Protein AF-A0A2L0EYC3-F1 (afdb_monomer_lite)

Structure (mmCIF, N/CA/C/O backbone):
data_AF-A0A2L0EYC3-F1
#
_entry.id   AF-A0A2L0EYC3-F1
#
loop_
_atom_site.group_PDB
_atom_site.id
_atom_site.type_symbol
_atom_site.label_atom_id
_atom_site.label_alt_id
_atom_site.label_comp_id
_atom_site.label_asym_id
_atom_site.label_entity_id
_atom_site.label_seq_id
_atom_site.pdbx_PDB_ins_code
_atom_site.Cartn_x
_atom_site.Cartn_y
_atom_site.Cartn_z
_atom_site.occupancy
_atom_site.B_iso_or_equiv
_atom_site.auth_seq_id
_atom_site.auth_comp_id
_atom_site.auth_asym_id
_atom_site.auth_atom_id
_atom_site.pdbx_PDB_model_num
ATOM 1 N N . MET A 1 1 ? 6.999 2.579 60.572 1.00 36.53 1 MET A N 1
ATOM 2 C CA . MET A 1 1 ? 7.006 1.094 60.613 1.00 36.53 1 MET A CA 1
ATOM 3 C C . MET A 1 1 ? 5.870 0.610 59.725 1.00 36.53 1 MET A C 1
ATOM 5 O O . MET A 1 1 ? 4.812 1.194 59.840 1.00 36.53 1 MET A O 1
ATOM 9 N N . SER A 1 2 ? 5.928 -0.380 58.844 1.00 34.94 2 SER A N 1
ATOM 10 C CA . SER A 1 2 ? 6.956 -1.226 58.231 1.00 34.94 2 SER A CA 1
ATOM 11 C C . SER A 1 2 ? 6.245 -1.915 57.052 1.00 34.94 2 SER A C 1
ATOM 13 O O . SER A 1 2 ? 5.072 -2.253 57.166 1.00 34.94 2 SER A O 1
ATOM 15 N N . ARG A 1 3 ? 6.955 -2.110 55.939 1.00 41.78 3 ARG A N 1
ATOM 16 C CA . ARG A 1 3 ? 6.553 -2.886 54.752 1.00 41.78 3 ARG A CA 1
ATOM 17 C C . ARG A 1 3 ? 6.412 -4.390 55.062 1.00 41.78 3 ARG A C 1
ATOM 19 O O . ARG A 1 3 ? 7.041 -4.876 55.998 1.00 41.78 3 ARG A O 1
ATOM 26 N N . GLY A 1 4 ? 5.716 -5.111 54.176 1.00 34.66 4 GLY A N 1
ATOM 27 C CA . GLY A 1 4 ? 5.738 -6.577 54.022 1.00 34.66 4 GLY A CA 1
ATOM 28 C C . GLY A 1 4 ? 4.311 -7.125 53.968 1.00 34.66 4 GLY A C 1
ATOM 29 O O . GLY A 1 4 ? 3.543 -6.870 54.878 1.00 34.66 4 GLY A O 1
ATOM 30 N N . ILE A 1 5 ? 3.871 -7.843 52.937 1.00 52.53 5 ILE A N 1
ATOM 31 C CA . ILE A 1 5 ? 4.431 -9.127 52.507 1.00 52.53 5 ILE A CA 1
ATOM 32 C C . ILE A 1 5 ? 4.216 -9.321 50.999 1.00 52.53 5 ILE A C 1
ATOM 34 O O . ILE A 1 5 ? 3.146 -9.065 50.456 1.00 52.53 5 ILE A O 1
ATOM 38 N N . VAL A 1 6 ? 5.276 -9.801 50.354 1.00 45.72 6 VAL A N 1
ATOM 39 C CA . VAL A 1 6 ? 5.348 -10.248 48.963 1.00 45.72 6 VAL A CA 1
ATOM 40 C C . VAL A 1 6 ? 5.296 -11.783 48.937 1.00 45.72 6 VAL A C 1
ATOM 42 O O . VAL A 1 6 ? 5.896 -12.438 49.789 1.00 45.72 6 VAL A O 1
ATOM 45 N N . SER A 1 7 ? 4.696 -12.320 47.870 1.00 37.41 7 SER A N 1
ATOM 46 C CA . SER A 1 7 ? 5.030 -13.576 47.166 1.00 37.41 7 SER A CA 1
ATOM 47 C C . SER A 1 7 ? 4.079 -14.781 47.244 1.00 37.41 7 SER A C 1
ATOM 49 O O . SER A 1 7 ? 3.515 -15.108 48.284 1.00 37.41 7 SER A O 1
ATOM 51 N N . ARG A 1 8 ? 4.143 -15.504 46.106 1.00 43.06 8 ARG A N 1
ATOM 52 C CA . ARG A 1 8 ? 3.823 -16.911 45.777 1.00 43.06 8 ARG A CA 1
ATOM 53 C C . ARG A 1 8 ? 2.412 -17.097 45.193 1.00 43.06 8 ARG A C 1
ATOM 55 O O . ARG A 1 8 ? 1.446 -16.688 45.807 1.00 43.06 8 ARG A O 1
ATOM 62 N N . PHE A 1 9 ? 2.215 -17.658 43.997 1.00 46.97 9 PHE A N 1
ATOM 63 C CA . PHE A 1 9 ? 2.914 -18.780 43.364 1.00 46.97 9 PHE A CA 1
ATOM 64 C C . PHE A 1 9 ? 2.945 -18.678 41.828 1.00 46.97 9 PHE A C 1
ATOM 66 O O . PHE A 1 9 ? 1.966 -18.299 41.195 1.00 46.97 9 PHE A O 1
ATOM 73 N N . ALA A 1 10 ? 4.076 -19.086 41.253 1.00 40.34 10 ALA A N 1
ATOM 74 C CA . ALA A 1 10 ? 4.206 -19.533 39.871 1.00 40.34 10 ALA A CA 1
ATOM 75 C C . ALA A 1 10 ? 3.776 -21.006 39.758 1.00 40.34 10 ALA A C 1
ATOM 77 O O . ALA A 1 10 ? 4.020 -21.746 40.710 1.00 40.34 10 ALA A O 1
ATOM 78 N N . ALA A 1 11 ? 3.239 -21.433 38.605 1.00 42.06 11 ALA A N 1
ATOM 79 C CA . ALA A 1 11 ? 3.565 -22.721 37.969 1.00 42.06 11 ALA A CA 1
ATOM 80 C C . ALA A 1 11 ? 2.735 -23.006 36.697 1.00 42.06 11 ALA A C 1
ATOM 82 O O . ALA A 1 11 ? 1.515 -23.073 36.748 1.00 42.06 11 ALA A O 1
ATOM 83 N N . PHE A 1 12 ? 3.476 -23.266 35.612 1.00 37.25 12 PHE A N 1
ATOM 84 C CA . PHE A 1 12 ? 3.337 -24.370 34.648 1.00 37.25 12 PHE A CA 1
ATOM 85 C C . PHE A 1 12 ? 2.037 -24.611 33.858 1.00 37.25 12 PHE A C 1
ATOM 87 O O . PHE A 1 12 ? 1.006 -24.996 34.395 1.00 37.25 12 PHE A O 1
ATOM 94 N N . GLY A 1 13 ? 2.201 -24.621 32.530 1.00 38.94 13 GLY A N 1
ATOM 95 C CA . GLY A 1 13 ? 1.367 -25.363 31.584 1.00 38.94 13 GLY A CA 1
ATOM 96 C C . GLY A 1 13 ? 2.037 -25.430 30.207 1.00 38.94 13 GLY A C 1
ATOM 97 O O . GLY A 1 13 ? 2.005 -24.461 29.462 1.00 38.94 13 GLY A O 1
ATOM 98 N N . LEU A 1 14 ? 2.684 -26.557 29.906 1.00 45.59 14 LEU A N 1
ATOM 99 C CA . LEU A 1 14 ? 3.418 -26.887 28.674 1.00 45.59 14 LEU A CA 1
ATOM 100 C C . LEU A 1 14 ? 2.677 -28.043 27.972 1.00 45.59 14 LEU A C 1
ATOM 102 O O . LEU A 1 14 ? 2.206 -28.920 28.693 1.00 45.59 14 LEU A O 1
ATOM 106 N N . ALA A 1 15 ? 2.626 -28.048 26.628 1.00 41.56 15 ALA A N 1
ATOM 107 C CA . ALA A 1 15 ? 2.416 -29.177 25.675 1.00 41.56 15 ALA A CA 1
ATOM 108 C C . ALA A 1 15 ? 1.510 -28.731 24.499 1.00 41.56 15 ALA A C 1
ATOM 110 O O . ALA A 1 15 ? 0.383 -28.309 24.724 1.00 41.56 15 ALA A O 1
ATOM 111 N N . VAL A 1 16 ? 2.005 -28.580 23.261 1.00 46.91 16 VAL A N 1
ATOM 112 C CA . VAL A 1 16 ? 2.331 -29.596 22.225 1.00 46.91 16 VAL A CA 1
ATOM 113 C C . VAL A 1 16 ? 1.107 -30.365 21.709 1.00 46.91 16 VAL A C 1
ATOM 115 O O . VAL A 1 16 ? 0.580 -31.212 22.419 1.00 46.91 16 VAL A O 1
ATOM 118 N N . ALA A 1 17 ? 0.768 -30.167 20.428 1.00 42.72 17 ALA A N 1
ATOM 119 C CA . ALA A 1 17 ? 0.277 -31.229 19.544 1.00 42.72 17 ALA A CA 1
ATOM 120 C C . ALA A 1 17 ? 0.462 -30.846 18.063 1.00 42.72 17 ALA A C 1
ATOM 122 O O . ALA A 1 17 ? -0.176 -29.935 17.544 1.00 42.72 17 ALA A O 1
ATOM 123 N N . TRP A 1 18 ? 1.376 -31.563 17.411 1.00 45.78 18 TRP A N 1
ATOM 124 C CA . TRP A 1 18 ? 1.457 -31.751 15.963 1.00 45.78 18 TRP A CA 1
ATOM 125 C C . TRP A 1 18 ? 0.360 -32.713 15.471 1.00 45.78 18 TRP A C 1
ATOM 127 O O . TRP A 1 18 ? -0.094 -33.550 16.249 1.00 45.78 18 TRP A O 1
ATOM 137 N N . ALA A 1 19 ? 0.093 -32.644 14.156 1.00 38.91 19 ALA A N 1
ATOM 138 C CA . ALA A 1 19 ? -0.659 -33.548 13.257 1.00 38.91 19 ALA A CA 1
ATOM 139 C C . ALA A 1 19 ? -1.896 -32.838 12.657 1.00 38.91 19 ALA A C 1
ATOM 141 O O . ALA A 1 19 ? -2.650 -32.198 13.370 1.00 38.91 19 ALA A O 1
ATOM 142 N N . SER A 1 20 ? -2.192 -32.883 11.356 1.00 40.19 20 SER A N 1
ATOM 143 C CA . SER A 1 20 ? -1.958 -33.960 10.390 1.00 40.19 20 SER A CA 1
ATOM 144 C C . SER A 1 20 ? -2.056 -33.426 8.956 1.00 40.19 20 SER A C 1
ATOM 146 O O . SER A 1 20 ? -2.871 -32.554 8.667 1.00 40.19 20 SER A O 1
ATOM 148 N N . LEU A 1 21 ? -1.276 -34.028 8.057 1.00 44.12 21 LEU A N 1
ATOM 149 C CA . LEU A 1 21 ? -1.419 -33.943 6.605 1.00 44.12 21 LEU A CA 1
ATOM 150 C C . LEU A 1 21 ? -2.827 -34.365 6.156 1.00 44.12 21 LEU A C 1
ATOM 152 O O . LEU A 1 21 ? -3.271 -35.470 6.461 1.00 44.12 21 LEU A O 1
ATOM 156 N N . SER A 1 22 ? -3.480 -33.530 5.352 1.00 48.22 22 SER A N 1
ATOM 157 C CA . SER A 1 22 ? -4.549 -33.962 4.450 1.00 48.22 22 SER A CA 1
ATOM 158 C C . SER A 1 22 ? -4.364 -33.254 3.110 1.00 48.22 22 SER A C 1
ATOM 160 O O . SER A 1 22 ? -4.614 -32.064 2.971 1.00 48.22 22 SER A O 1
ATOM 162 N N . VAL A 1 23 ? -3.843 -33.998 2.134 1.00 44.75 23 VAL A N 1
ATOM 163 C CA . VAL A 1 23 ? -3.785 -33.592 0.727 1.00 44.75 23 VAL A CA 1
ATOM 164 C C . VAL A 1 23 ? -4.992 -34.225 0.035 1.00 44.75 23 VAL A C 1
ATOM 166 O O . VAL A 1 23 ? -5.031 -35.453 -0.066 1.00 44.75 23 VAL A O 1
ATOM 169 N N . PRO A 1 24 ? -5.973 -33.455 -0.462 1.00 43.22 24 PRO A N 1
ATOM 170 C CA . PRO A 1 24 ? -6.891 -33.947 -1.472 1.00 43.22 24 PRO A CA 1
ATOM 171 C C . PRO A 1 24 ? -6.271 -33.711 -2.855 1.00 43.22 24 PRO A C 1
ATOM 173 O O . PRO A 1 24 ? -5.972 -32.582 -3.237 1.00 43.22 24 PRO A O 1
ATOM 176 N N . GLY A 1 25 ? -6.046 -34.798 -3.595 1.00 37.25 25 GLY A N 1
ATOM 177 C CA . GLY A 1 25 ? -5.539 -34.760 -4.963 1.00 37.25 25 GLY A CA 1
ATOM 178 C C . GLY A 1 25 ? -6.527 -34.101 -5.928 1.00 37.25 25 GLY A C 1
ATOM 179 O O . GLY A 1 25 ? -7.674 -34.534 -6.045 1.00 37.25 25 GLY A O 1
ATOM 180 N N . CYS A 1 26 ? -6.062 -33.083 -6.652 1.00 40.69 26 CYS A N 1
ATOM 181 C CA . CYS A 1 26 ? -6.777 -32.508 -7.785 1.00 40.69 26 CYS A CA 1
ATOM 182 C C . CYS A 1 26 ? -6.630 -33.415 -9.013 1.00 40.69 26 CYS A C 1
ATOM 184 O O . CYS A 1 26 ? -5.526 -33.784 -9.412 1.00 40.69 26 CYS A O 1
ATOM 186 N N . THR A 1 27 ? -7.761 -33.766 -9.618 1.00 37.97 27 THR A N 1
ATOM 187 C CA . THR A 1 27 ? -7.840 -34.458 -10.906 1.00 37.97 27 THR A CA 1
ATOM 188 C C . THR A 1 27 ? -7.785 -33.423 -12.029 1.00 37.97 27 THR A C 1
ATOM 190 O O . THR A 1 27 ? -8.573 -32.482 -12.048 1.00 37.97 27 THR A O 1
ATOM 193 N N . ILE A 1 28 ? -6.853 -33.582 -12.971 1.00 38.72 28 ILE A N 1
ATOM 194 C CA . ILE A 1 28 ? -6.796 -32.772 -14.196 1.00 38.72 28 ILE A CA 1
ATOM 195 C C . ILE A 1 28 ? -7.773 -33.381 -15.208 1.00 38.72 28 ILE A C 1
ATOM 197 O O . ILE A 1 28 ? -7.661 -34.560 -15.547 1.00 38.72 28 ILE A O 1
ATOM 201 N N . ARG A 1 29 ? -8.726 -32.582 -15.704 1.00 34.16 29 ARG A N 1
ATOM 202 C CA . ARG A 1 29 ? -9.510 -32.896 -16.907 1.00 34.16 29 ARG A CA 1
ATOM 203 C C . ARG A 1 29 ? -8.989 -32.056 -18.068 1.00 34.16 29 ARG A C 1
ATOM 205 O O . ARG A 1 29 ? -9.071 -30.836 -18.024 1.00 34.16 29 ARG A O 1
ATOM 212 N N . PHE A 1 30 ? -8.496 -32.726 -19.104 1.00 33.78 30 PHE A N 1
ATOM 213 C CA . PHE A 1 30 ? -8.228 -32.129 -20.409 1.00 33.78 30 PHE A CA 1
ATOM 214 C C . PHE A 1 30 ? -9.515 -32.141 -21.242 1.00 33.78 30 PHE A C 1
ATOM 216 O O . PHE A 1 30 ? -10.136 -33.195 -21.388 1.00 33.78 30 PHE A O 1
ATOM 223 N N . VAL A 1 31 ? -9.898 -30.991 -21.800 1.00 34.75 31 VAL A N 1
ATOM 224 C CA . VAL A 1 31 ? -10.892 -30.889 -22.879 1.00 34.75 31 VAL A CA 1
ATOM 225 C C . VAL A 1 31 ? -10.150 -30.406 -24.132 1.00 34.75 31 VAL A C 1
ATOM 227 O O . VAL A 1 31 ? -9.491 -29.370 -24.057 1.00 34.75 31 VAL A O 1
ATOM 230 N N . PRO A 1 32 ? -10.188 -31.147 -25.254 1.00 33.75 32 PRO A N 1
ATOM 231 C CA . PRO A 1 32 ? -9.573 -30.725 -26.506 1.00 33.75 32 PRO A CA 1
ATOM 232 C C . PRO A 1 32 ? -10.490 -29.755 -27.263 1.00 33.75 32 PRO A C 1
ATOM 234 O O . PRO A 1 32 ? -11.713 -29.885 -27.220 1.00 33.75 32 PRO A O 1
ATOM 237 N N . GLY A 1 33 ? -9.872 -28.786 -27.938 1.00 33.69 33 GLY A N 1
ATOM 238 C CA . GLY A 1 33 ? -10.552 -27.728 -28.677 1.00 33.69 33 GLY A CA 1
ATOM 239 C C . GLY A 1 33 ? -11.172 -28.158 -30.007 1.00 33.69 33 GLY A C 1
ATOM 240 O O . GLY A 1 33 ? -10.863 -29.214 -30.559 1.00 33.69 33 GLY A O 1
ATOM 241 N N . THR A 1 34 ? -12.003 -27.262 -30.530 1.00 32.59 34 THR A N 1
ATOM 242 C CA . THR A 1 34 ? -12.472 -27.208 -31.918 1.00 32.59 34 THR A CA 1
ATOM 243 C C . THR A 1 34 ? -12.623 -25.734 -32.280 1.00 32.59 34 THR A C 1
ATOM 245 O O . THR A 1 34 ? -13.409 -25.031 -31.646 1.00 32.59 34 THR A O 1
ATOM 248 N N . GLY A 1 35 ? -11.816 -25.264 -33.232 1.00 33.78 35 GLY A N 1
ATOM 249 C CA . GLY A 1 35 ? -12.020 -23.967 -33.873 1.00 33.78 35 GLY A CA 1
ATOM 250 C C . GLY A 1 35 ? -13.153 -24.024 -34.891 1.00 33.78 35 GLY A C 1
ATOM 251 O O . GLY A 1 35 ? -13.588 -25.118 -35.236 1.00 33.78 35 GLY A O 1
ATOM 252 N N . GLU A 1 36 ? -13.580 -22.854 -35.361 1.00 33.34 36 GLU A N 1
ATOM 253 C CA . GLU A 1 36 ? -14.194 -22.636 -36.674 1.00 33.34 36 GLU A CA 1
ATOM 254 C C . GLU A 1 36 ? -14.309 -21.126 -36.937 1.00 33.34 36 GLU A C 1
ATOM 256 O O . GLU A 1 36 ? -14.812 -20.365 -36.109 1.00 33.34 36 GLU A O 1
ATOM 261 N N . ASP A 1 37 ? -13.773 -20.723 -38.088 1.00 36.22 37 ASP A N 1
ATOM 262 C CA . ASP A 1 37 ? -13.816 -19.390 -38.677 1.00 36.22 37 ASP A CA 1
ATOM 263 C C . ASP A 1 37 ? -15.243 -18.988 -39.084 1.00 36.22 37 ASP A C 1
ATOM 265 O O . ASP A 1 37 ? -16.017 -19.821 -39.557 1.00 36.22 37 ASP A O 1
ATOM 269 N N . ALA A 1 38 ? -15.554 -17.691 -39.018 1.00 32.44 38 ALA A N 1
ATOM 270 C CA . ALA A 1 38 ? -16.588 -17.088 -39.859 1.00 32.44 38 ALA A CA 1
ATOM 271 C C . ALA A 1 38 ? -16.327 -15.585 -40.054 1.00 32.44 38 ALA A C 1
ATOM 273 O O . ALA A 1 38 ? -16.486 -14.778 -39.139 1.00 32.44 38 ALA A O 1
ATOM 274 N N . GLU A 1 39 ? -15.923 -15.236 -41.275 1.00 37.84 39 GLU A N 1
ATOM 275 C CA . GLU A 1 39 ? -15.954 -13.886 -41.835 1.00 37.84 39 GLU A CA 1
ATOM 276 C C . GLU A 1 39 ? -17.396 -13.474 -42.182 1.00 37.84 39 GLU A C 1
ATOM 278 O O . GLU A 1 39 ? -18.130 -14.268 -42.759 1.00 37.84 39 GLU A O 1
ATOM 283 N N . GLU A 1 40 ? -17.761 -12.218 -41.916 1.00 33.56 40 GLU A N 1
ATOM 284 C CA . GLU A 1 40 ? -18.824 -11.413 -42.557 1.00 33.56 40 GLU A CA 1
ATOM 285 C C . GLU A 1 40 ? -18.641 -9.977 -42.013 1.00 33.56 40 GLU A C 1
ATOM 287 O O . GLU A 1 40 ? -18.361 -9.806 -40.833 1.00 33.56 40 GLU A O 1
ATOM 292 N N . GLY A 1 41 ? -18.733 -8.852 -42.718 1.00 28.58 41 GLY A N 1
ATOM 293 C CA . GLY A 1 41 ? -19.099 -8.487 -44.077 1.00 28.58 41 GLY A CA 1
ATOM 294 C C . GLY A 1 41 ? -18.949 -6.953 -44.186 1.00 28.58 41 GLY A C 1
ATOM 295 O O . GLY A 1 41 ? -18.959 -6.231 -43.190 1.00 28.58 41 GLY A O 1
ATOM 296 N N . THR A 1 42 ? -18.745 -6.453 -45.399 1.00 32.72 42 THR A N 1
ATOM 297 C CA . THR A 1 42 ? -18.448 -5.051 -45.753 1.00 32.72 42 THR A CA 1
ATOM 298 C C . THR A 1 42 ? -19.718 -4.196 -45.867 1.00 32.72 42 THR A C 1
ATOM 300 O O . THR A 1 42 ? -20.662 -4.650 -46.503 1.00 32.72 42 THR A O 1
ATOM 303 N N . VAL A 1 43 ? -19.708 -2.931 -45.411 1.00 32.47 43 VAL A N 1
ATOM 304 C CA . VAL A 1 43 ? -20.526 -1.822 -45.969 1.00 32.47 43 VAL A CA 1
ATOM 305 C C . VAL A 1 43 ? -19.776 -0.491 -45.794 1.00 32.47 43 VAL A C 1
ATOM 307 O O . VAL A 1 43 ? -19.370 -0.153 -44.687 1.00 32.47 43 VAL A O 1
ATOM 310 N N . GLY A 1 44 ? -19.588 0.249 -46.892 1.00 29.56 44 GLY A N 1
ATOM 311 C CA . GLY A 1 44 ? -19.019 1.602 -46.915 1.00 29.56 44 GLY A CA 1
ATOM 312 C C . GLY A 1 44 ? -20.071 2.721 -46.909 1.00 29.56 44 GLY A C 1
ATOM 313 O O . GLY A 1 44 ? -21.265 2.459 -47.040 1.00 29.56 44 GLY A O 1
ATOM 314 N N . GLY A 1 45 ? -19.608 3.970 -46.810 1.00 28.58 45 GLY A N 1
ATOM 315 C CA . GLY A 1 45 ? -20.417 5.173 -47.032 1.00 28.58 45 GLY A CA 1
ATOM 316 C C . GLY A 1 45 ? -19.744 6.451 -46.523 1.00 28.58 45 GLY A C 1
ATOM 317 O O . GLY A 1 45 ? -19.427 6.546 -45.345 1.00 28.58 45 GLY A O 1
ATOM 318 N N . GLU A 1 46 ? -19.522 7.383 -47.447 1.00 31.64 46 GLU A N 1
ATOM 319 C CA . GLU A 1 46 ? -18.747 8.632 -47.389 1.00 31.64 46 GLU A CA 1
ATOM 320 C C . GLU A 1 46 ? -19.324 9.787 -46.534 1.00 31.64 46 GLU A C 1
ATOM 322 O O . GLU A 1 46 ? -20.533 9.911 -46.352 1.00 31.64 46 GLU A O 1
ATOM 327 N N . ASP A 1 47 ? -18.384 10.654 -46.126 1.00 33.56 47 ASP A N 1
ATOM 328 C CA . ASP A 1 47 ? -18.384 12.124 -45.997 1.00 33.56 47 ASP A CA 1
ATOM 329 C C . ASP A 1 47 ? -19.438 12.892 -45.176 1.00 33.56 47 ASP A C 1
ATOM 331 O O . ASP A 1 47 ? -20.631 12.934 -45.475 1.00 33.56 47 ASP A O 1
ATOM 335 N N . GLY A 1 48 ? -18.922 13.696 -44.233 1.00 30.61 48 GLY A N 1
ATOM 336 C CA . GLY A 1 48 ? -19.646 14.815 -43.630 1.00 30.61 48 GLY A CA 1
ATOM 337 C C . GLY A 1 48 ? -18.936 15.462 -42.438 1.00 30.61 48 GLY A C 1
ATOM 338 O O . GLY A 1 48 ? -19.365 15.276 -41.305 1.00 30.61 48 GLY A O 1
ATOM 339 N N . ASP A 1 49 ? -17.888 16.251 -42.688 1.00 34.12 49 ASP A N 1
ATOM 340 C CA . ASP A 1 49 ? -17.352 17.227 -41.722 1.00 34.12 49 ASP A CA 1
ATOM 341 C C . ASP A 1 49 ? -18.310 18.435 -41.615 1.00 34.12 49 ASP A C 1
ATOM 343 O O . ASP A 1 49 ? -18.851 18.882 -42.637 1.00 34.12 49 ASP A O 1
ATOM 347 N N . PRO A 1 50 ? -18.516 19.012 -40.416 1.00 42.34 50 PRO A N 1
ATOM 348 C CA . PRO A 1 50 ? -17.774 20.244 -40.157 1.00 42.34 50 PRO A CA 1
ATOM 349 C C . PRO A 1 50 ? -17.321 20.438 -38.697 1.00 42.34 50 PRO A C 1
ATOM 351 O O . PRO A 1 50 ? -18.124 20.485 -37.768 1.00 42.34 50 PRO A O 1
ATOM 354 N N . ALA A 1 51 ? -16.020 20.689 -38.547 1.00 37.78 51 ALA A N 1
ATOM 355 C CA . ALA A 1 51 ? -15.372 21.702 -37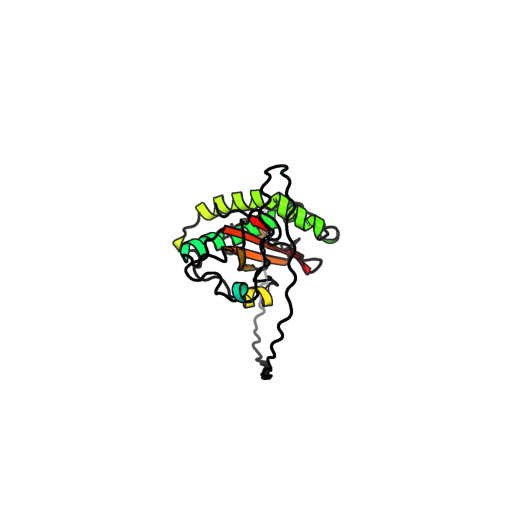.704 1.00 37.78 51 ALA A CA 1
ATOM 356 C C . ALA A 1 51 ? -16.153 22.260 -36.489 1.00 37.78 51 ALA A C 1
ATOM 358 O O . ALA A 1 51 ? -17.019 23.130 -36.618 1.00 37.78 51 ALA A O 1
ATOM 359 N N . GLY A 1 52 ? -15.686 21.905 -35.287 1.00 28.20 52 GLY A N 1
ATOM 360 C CA . GLY A 1 52 ? -16.016 22.617 -34.054 1.00 28.20 52 GLY A CA 1
ATOM 361 C C . GLY A 1 52 ? -15.258 22.106 -32.827 1.00 28.20 52 GLY A C 1
ATOM 362 O O . GLY A 1 52 ? -15.692 21.149 -32.206 1.00 28.20 52 GLY A O 1
ATOM 363 N N . GLY A 1 53 ? -14.183 22.805 -32.444 1.00 29.17 53 GLY A N 1
ATOM 364 C CA . GLY A 1 53 ? -13.615 22.776 -31.089 1.00 29.17 53 GLY A CA 1
ATOM 365 C C . GLY A 1 53 ? -12.586 21.679 -30.809 1.00 29.17 53 GLY A C 1
ATOM 366 O O . GLY A 1 53 ? -12.938 20.562 -30.452 1.00 29.17 53 GLY A O 1
ATOM 367 N N . ASP A 1 54 ? -11.305 22.043 -30.889 1.00 34.00 54 ASP A N 1
ATOM 368 C CA . ASP A 1 54 ? -10.184 21.259 -30.363 1.00 34.00 54 ASP A CA 1
ATOM 369 C C . ASP A 1 54 ? -10.264 21.199 -28.829 1.00 34.00 54 ASP A C 1
ATOM 371 O O . ASP A 1 54 ? -9.793 22.075 -28.104 1.00 34.00 54 ASP A O 1
ATOM 375 N N . ALA A 1 55 ? -10.948 20.172 -28.345 1.00 35.31 55 ALA A N 1
ATOM 376 C CA . ALA A 1 55 ? -10.648 19.530 -27.085 1.00 35.31 55 ALA A CA 1
ATOM 377 C C . ALA A 1 55 ? -10.389 18.072 -27.447 1.00 35.31 55 ALA A C 1
ATOM 379 O O . ALA A 1 55 ? -11.325 17.286 -27.591 1.00 35.31 55 ALA A O 1
ATOM 380 N N . THR A 1 56 ? -9.123 17.722 -27.658 1.00 30.12 56 THR A N 1
ATOM 381 C CA . THR A 1 56 ? -8.678 16.334 -27.775 1.00 30.12 56 THR A CA 1
ATOM 382 C C . THR A 1 56 ? -8.935 15.629 -26.437 1.00 30.12 56 THR A C 1
ATOM 384 O O . THR A 1 56 ? -8.058 15.483 -25.591 1.00 30.12 56 THR A O 1
ATOM 387 N N . PHE A 1 57 ? -10.184 15.214 -26.215 1.00 33.81 57 PHE A N 1
ATOM 388 C CA . PHE A 1 57 ? -10.473 14.026 -25.428 1.00 33.81 57 PHE A CA 1
ATOM 389 C C . PHE A 1 57 ? -9.802 12.886 -26.187 1.00 33.81 57 PHE A C 1
ATOM 391 O O . PHE A 1 57 ? -10.194 12.587 -27.315 1.00 33.81 57 PHE A O 1
ATOM 398 N N . GLY A 1 58 ? -8.729 12.339 -25.610 1.00 31.59 58 GLY A N 1
ATOM 399 C CA . GLY A 1 58 ? -8.061 11.165 -26.157 1.00 31.59 58 GLY A CA 1
ATOM 400 C C . GLY A 1 58 ? -9.088 10.079 -26.466 1.00 31.59 58 GLY A C 1
ATOM 401 O O . GLY A 1 58 ? -10.086 9.952 -25.751 1.00 31.59 58 GLY A O 1
ATOM 402 N N . GLU A 1 59 ? -8.862 9.351 -27.562 1.00 31.12 59 GLU A N 1
ATOM 403 C CA . GLU A 1 59 ? -9.642 8.164 -27.909 1.00 31.12 59 GLU A CA 1
ATOM 404 C C . GLU A 1 59 ? -9.916 7.320 -26.656 1.00 31.12 59 GLU A C 1
ATOM 406 O O . GLU A 1 59 ? -9.025 7.192 -25.810 1.00 31.12 59 GLU A O 1
ATOM 411 N N . PRO A 1 60 ? -11.122 6.741 -26.511 1.00 39.88 60 PRO A N 1
ATOM 412 C CA . PRO A 1 60 ? -11.356 5.766 -25.460 1.00 39.88 60 PRO A CA 1
ATOM 413 C C . PRO A 1 60 ? -10.320 4.654 -25.624 1.00 39.88 60 PRO A C 1
ATOM 415 O O . PRO A 1 60 ? -10.326 3.941 -26.630 1.00 39.88 60 PRO A O 1
ATOM 418 N N . GLU A 1 61 ? -9.396 4.554 -24.665 1.00 55.62 61 GLU A N 1
ATOM 419 C CA . GLU A 1 61 ? -8.371 3.520 -24.686 1.00 55.62 61 GLU A CA 1
ATOM 420 C C . GLU A 1 61 ? -9.060 2.162 -24.800 1.00 55.62 61 GLU A C 1
ATOM 422 O O . GLU A 1 61 ? -10.006 1.847 -24.069 1.00 55.62 61 GLU A O 1
ATOM 427 N N . LYS A 1 62 ? -8.629 1.378 -25.792 1.00 53.34 62 LYS A N 1
ATOM 428 C CA . LYS A 1 62 ? -9.176 0.048 -26.031 1.00 53.34 62 LYS A CA 1
ATOM 429 C C . LYS A 1 62 ? -9.037 -0.764 -24.735 1.00 53.34 62 LYS A C 1
ATOM 431 O O . LYS A 1 62 ? -7.930 -0.811 -24.197 1.00 53.34 62 LYS A O 1
ATOM 436 N N . PRO A 1 63 ? -10.108 -1.424 -24.253 1.00 59.59 63 PRO A N 1
ATOM 437 C CA . PRO A 1 63 ? -10.005 -2.298 -23.094 1.00 59.59 63 PRO A CA 1
ATOM 438 C C . PRO A 1 63 ? -8.927 -3.358 -23.342 1.00 59.59 63 PRO A C 1
ATOM 440 O O . PRO A 1 63 ? -8.860 -3.925 -24.438 1.00 59.59 63 PRO A O 1
ATOM 443 N N . MET A 1 64 ? -8.079 -3.583 -22.334 1.00 64.88 64 MET A N 1
ATOM 444 C CA . MET A 1 64 ? -6.964 -4.529 -22.421 1.00 64.88 64 MET A CA 1
ATOM 445 C C . MET A 1 64 ? -7.442 -5.915 -22.842 1.00 64.88 64 MET A C 1
ATOM 447 O O . MET A 1 64 ? -8.497 -6.393 -22.415 1.00 64.88 64 MET A O 1
ATOM 451 N N . THR A 1 65 ? -6.638 -6.565 -23.675 1.00 72.06 65 THR A N 1
ATOM 452 C CA . THR A 1 65 ? -6.866 -7.955 -24.063 1.00 72.06 65 THR A CA 1
ATOM 453 C C . THR A 1 65 ? -6.397 -8.916 -22.968 1.00 72.06 65 THR A C 1
ATOM 455 O O . THR A 1 65 ? -5.533 -8.590 -22.158 1.00 72.06 65 THR A O 1
ATOM 458 N N . GLU A 1 66 ? -6.957 -10.127 -22.940 1.00 67.00 66 GLU A N 1
ATOM 459 C CA . GLU A 1 66 ? -6.545 -11.178 -21.995 1.00 67.00 66 GLU A CA 1
ATOM 460 C C . GLU A 1 66 ? -5.073 -11.590 -22.190 1.00 67.00 66 GLU A C 1
ATOM 462 O O . GLU A 1 66 ? -4.391 -11.925 -21.229 1.00 67.00 66 GLU A O 1
ATOM 467 N N . GLU A 1 67 ? -4.563 -11.487 -23.421 1.00 65.94 67 GLU A N 1
ATOM 468 C CA . GLU A 1 67 ? -3.164 -11.756 -23.769 1.00 65.94 67 GLU A CA 1
ATOM 469 C C . GLU A 1 67 ? -2.207 -10.719 -23.154 1.00 65.94 67 GLU A C 1
ATOM 471 O O . GLU A 1 67 ? -1.191 -11.087 -22.580 1.00 65.94 67 GLU A O 1
ATOM 476 N N . GLU A 1 68 ? -2.577 -9.435 -23.153 1.00 64.94 68 GLU A N 1
ATOM 477 C CA . GLU A 1 68 ? -1.801 -8.358 -22.510 1.00 64.94 68 GLU A CA 1
ATOM 478 C C . GLU A 1 68 ? -1.787 -8.452 -20.972 1.00 64.94 68 GLU A C 1
ATOM 480 O O . GLU A 1 68 ? -0.875 -7.957 -20.310 1.00 64.94 68 GLU A O 1
ATOM 485 N N . LEU A 1 69 ? -2.788 -9.109 -20.382 1.00 63.31 69 LEU A N 1
ATOM 486 C CA . LEU A 1 69 ? -2.827 -9.429 -18.953 1.00 63.31 69 LEU A CA 1
ATOM 487 C C . LEU A 1 69 ? -2.072 -10.724 -18.608 1.00 63.31 69 LEU A C 1
ATOM 489 O O . LEU A 1 69 ? -1.853 -10.993 -17.426 1.00 63.31 69 LEU A O 1
ATOM 493 N N . ALA A 1 70 ? -1.691 -11.527 -19.605 1.00 60.84 70 ALA A N 1
ATOM 494 C CA . ALA A 1 70 ? -0.976 -12.787 -19.415 1.00 60.84 70 ALA A CA 1
ATOM 495 C C . ALA A 1 70 ? 0.555 -12.620 -19.369 1.00 60.84 70 ALA A C 1
ATOM 497 O O . ALA A 1 70 ? 1.235 -13.524 -18.882 1.00 60.84 70 ALA A O 1
ATOM 498 N N . ASP A 1 71 ? 1.086 -11.481 -19.826 1.00 68.12 71 ASP A N 1
ATOM 499 C CA . ASP A 1 71 ? 2.519 -11.163 -19.775 1.00 68.12 71 ASP A CA 1
ATOM 500 C C . ASP A 1 71 ? 3.050 -11.121 -18.325 1.00 68.12 71 ASP A C 1
ATOM 502 O O . ASP A 1 71 ? 2.304 -10.839 -17.376 1.00 68.12 71 ASP A O 1
ATOM 506 N N . GLU A 1 72 ? 4.344 -11.403 -18.119 1.00 71.75 72 GLU A N 1
ATOM 507 C CA . GLU A 1 72 ? 4.953 -11.287 -16.789 1.00 71.75 72 GLU A CA 1
ATOM 508 C C . GLU A 1 72 ? 5.023 -9.801 -16.375 1.00 71.75 72 GLU A C 1
ATOM 510 O O . GLU A 1 72 ? 5.695 -9.003 -17.030 1.00 71.75 72 GLU A O 1
ATOM 515 N N . PRO A 1 73 ? 4.356 -9.394 -15.277 1.00 71.50 73 PRO A N 1
ATOM 516 C CA . PRO A 1 73 ? 4.032 -7.984 -15.009 1.00 71.50 73 PRO A CA 1
ATOM 517 C C . PRO A 1 73 ? 5.235 -7.075 -14.740 1.00 71.50 73 PRO A C 1
ATOM 519 O O . PRO A 1 73 ? 5.122 -5.848 -14.807 1.00 71.50 73 PRO A O 1
ATOM 522 N N . PHE A 1 74 ? 6.381 -7.682 -14.438 1.00 80.19 74 PHE A N 1
ATOM 523 C CA . PHE A 1 74 ? 7.629 -7.006 -14.097 1.00 80.19 74 PHE A CA 1
ATOM 524 C C . PHE A 1 74 ? 8.788 -7.437 -15.002 1.00 80.19 74 PHE A C 1
ATOM 526 O O . PHE A 1 74 ? 9.954 -7.248 -14.646 1.00 80.19 74 PHE A O 1
ATOM 533 N N . GLU A 1 75 ? 8.501 -8.047 -16.159 1.00 82.50 75 GLU A N 1
ATOM 534 C CA . GLU A 1 75 ? 9.551 -8.472 -17.080 1.00 82.50 75 GLU A CA 1
ATOM 535 C C . GLU A 1 75 ? 10.389 -7.268 -17.538 1.00 82.50 75 GLU A C 1
ATOM 537 O O . GLU A 1 75 ? 9.910 -6.324 -18.170 1.00 82.50 75 GLU A O 1
ATOM 542 N N . GLY A 1 76 ? 11.675 -7.308 -17.181 1.00 78.94 76 GLY A N 1
ATOM 543 C CA . GLY A 1 76 ? 12.657 -6.272 -17.489 1.00 78.94 76 GLY A CA 1
ATOM 544 C C . GLY A 1 76 ? 12.503 -4.960 -16.707 1.00 78.94 76 GLY A C 1
ATOM 545 O O . GLY A 1 76 ? 13.246 -4.018 -16.989 1.00 78.94 76 GLY A O 1
ATOM 546 N N . THR A 1 77 ? 11.603 -4.886 -15.720 1.00 84.06 77 THR A N 1
ATOM 547 C CA . THR A 1 77 ? 11.602 -3.810 -14.717 1.00 84.06 77 THR A CA 1
ATOM 548 C C . THR A 1 77 ? 12.845 -3.939 -13.827 1.00 84.06 77 THR A C 1
ATOM 550 O O . THR A 1 77 ? 13.246 -5.047 -13.464 1.00 84.06 77 THR A O 1
ATOM 553 N N . ASP A 1 78 ? 13.475 -2.815 -13.472 1.00 87.62 78 ASP A N 1
ATOM 554 C CA . ASP A 1 78 ? 14.618 -2.814 -12.554 1.00 87.62 78 ASP A CA 1
ATOM 555 C C . ASP A 1 78 ? 14.185 -3.353 -11.169 1.00 87.62 78 ASP A C 1
ATOM 557 O O . ASP A 1 78 ? 13.243 -2.815 -10.576 1.00 87.62 78 ASP A O 1
ATOM 561 N N . PRO A 1 79 ? 14.828 -4.410 -10.627 1.00 89.00 79 PRO A N 1
ATOM 562 C CA . PRO A 1 79 ? 14.389 -5.024 -9.372 1.00 89.00 79 PRO A CA 1
ATOM 563 C C . PRO A 1 79 ? 14.447 -4.085 -8.163 1.00 89.00 79 PRO A C 1
ATOM 565 O O . PRO A 1 79 ? 13.669 -4.241 -7.225 1.00 89.00 79 PRO A O 1
ATOM 568 N N . GLN A 1 80 ? 15.360 -3.115 -8.156 1.00 90.38 80 GLN A N 1
ATOM 569 C CA . GLN A 1 80 ? 15.505 -2.142 -7.078 1.00 90.38 80 GLN A CA 1
ATOM 570 C C . GLN A 1 80 ? 14.443 -1.049 -7.197 1.00 90.38 80 GLN A C 1
ATOM 572 O O . GLN A 1 80 ? 13.886 -0.633 -6.181 1.00 90.38 80 GLN A O 1
ATOM 577 N N . GLU A 1 81 ? 14.117 -0.621 -8.417 1.00 90.75 81 GLU A N 1
ATOM 578 C CA . GLU A 1 81 ? 12.985 0.272 -8.681 1.00 90.75 81 GLU A CA 1
ATOM 579 C C . GLU A 1 81 ? 11.661 -0.385 -8.264 1.00 90.75 81 GLU A C 1
ATOM 581 O O . GLU A 1 81 ? 10.856 0.235 -7.566 1.00 90.75 81 GLU A O 1
ATOM 586 N N . LEU A 1 82 ? 11.473 -1.667 -8.598 1.00 90.88 82 LEU A N 1
ATOM 587 C CA . LEU A 1 82 ? 10.309 -2.450 -8.186 1.00 90.88 82 LEU A CA 1
ATOM 588 C C . LEU A 1 82 ? 10.233 -2.613 -6.665 1.00 90.88 82 LEU A C 1
ATOM 590 O O . LEU A 1 82 ? 9.161 -2.432 -6.086 1.00 90.88 82 LEU A O 1
ATOM 594 N N . ALA A 1 83 ? 11.351 -2.924 -6.007 1.00 92.31 83 ALA A N 1
ATOM 595 C CA . ALA A 1 83 ? 11.406 -3.053 -4.553 1.00 92.31 83 ALA A CA 1
ATOM 596 C C . ALA A 1 83 ? 11.059 -1.730 -3.857 1.00 92.31 83 ALA A C 1
ATOM 598 O O . ALA A 1 83 ? 10.288 -1.713 -2.898 1.00 92.31 83 ALA A O 1
ATOM 599 N N . LEU A 1 84 ? 11.569 -0.604 -4.367 1.00 93.12 84 LEU A N 1
ATOM 600 C CA . LEU A 1 84 ? 11.245 0.722 -3.847 1.00 93.12 84 LEU A CA 1
ATOM 601 C C . LEU A 1 84 ? 9.766 1.071 -4.050 1.00 93.12 84 LEU A C 1
ATOM 603 O O . LEU A 1 84 ? 9.123 1.569 -3.126 1.00 93.12 84 LEU A O 1
ATOM 607 N N . ALA A 1 85 ? 9.211 0.801 -5.233 1.00 92.88 85 ALA A N 1
ATOM 608 C CA . ALA A 1 85 ? 7.798 1.039 -5.518 1.00 92.88 85 ALA A CA 1
ATOM 609 C C . ALA A 1 85 ? 6.884 0.158 -4.651 1.00 92.88 85 ALA A C 1
ATOM 611 O O . ALA A 1 85 ? 5.882 0.642 -4.127 1.00 92.88 85 ALA A O 1
ATOM 612 N N . SER A 1 86 ? 7.263 -1.102 -4.434 1.00 92.88 86 SER A N 1
ATOM 613 C CA . SER A 1 86 ? 6.543 -2.036 -3.558 1.00 92.88 86 SER A CA 1
ATOM 614 C C . SER A 1 86 ? 6.581 -1.575 -2.103 1.00 92.88 86 SER A C 1
ATOM 616 O O . SER A 1 86 ? 5.542 -1.515 -1.452 1.00 92.88 86 SER A O 1
ATOM 618 N N . ALA A 1 87 ? 7.741 -1.119 -1.624 1.00 93.06 87 ALA A N 1
ATOM 619 C CA . ALA A 1 87 ? 7.886 -0.543 -0.291 1.00 93.06 87 ALA A CA 1
ATOM 620 C C . ALA A 1 87 ? 7.017 0.711 -0.100 1.00 93.06 87 ALA A C 1
ATOM 622 O O . ALA A 1 87 ? 6.342 0.860 0.921 1.00 93.06 87 ALA A O 1
ATOM 623 N N . LYS A 1 88 ? 6.977 1.605 -1.099 1.00 93.31 88 LYS A N 1
ATOM 624 C CA . LYS A 1 88 ? 6.062 2.755 -1.092 1.00 93.31 88 LYS A CA 1
ATOM 625 C C . LYS A 1 88 ? 4.603 2.304 -1.051 1.00 93.31 88 LYS A C 1
ATOM 627 O O . LYS A 1 88 ? 3.840 2.861 -0.263 1.00 93.31 88 LYS A O 1
ATOM 632 N N . ALA A 1 89 ? 4.216 1.304 -1.845 1.00 92.88 89 ALA A N 1
ATOM 633 C CA . ALA A 1 89 ? 2.860 0.760 -1.848 1.00 92.88 89 ALA A CA 1
ATOM 634 C C . ALA A 1 89 ? 2.472 0.206 -0.467 1.00 92.88 89 ALA A C 1
ATOM 636 O O . ALA A 1 89 ? 1.409 0.548 0.057 1.00 92.88 89 ALA A O 1
ATOM 637 N N . GLU A 1 90 ? 3.351 -0.586 0.154 1.00 91.00 90 GLU A N 1
ATOM 638 C CA . GLU A 1 90 ? 3.156 -1.171 1.486 1.00 91.00 90 GLU A CA 1
ATOM 639 C C . GLU A 1 90 ? 2.916 -0.091 2.540 1.00 91.00 90 GLU A C 1
ATOM 641 O O . GLU A 1 90 ? 1.890 -0.068 3.229 1.00 91.00 90 GLU A O 1
ATOM 646 N N . VAL A 1 91 ? 3.863 0.844 2.635 1.00 92.00 91 VAL A N 1
ATOM 647 C CA . VAL A 1 91 ? 3.879 1.861 3.680 1.00 92.00 91 VAL A CA 1
ATOM 648 C C . VAL A 1 91 ? 2.738 2.854 3.473 1.00 92.00 91 VAL A C 1
ATOM 650 O O . VAL A 1 91 ? 2.068 3.212 4.441 1.00 92.00 91 VAL A O 1
ATOM 653 N N . THR A 1 92 ? 2.430 3.226 2.226 1.00 93.12 92 THR A N 1
ATOM 654 C CA . THR A 1 92 ? 1.269 4.074 1.905 1.00 93.12 92 THR A CA 1
ATOM 655 C C . THR A 1 92 ? -0.027 3.416 2.341 1.00 93.12 92 THR A C 1
ATOM 657 O O . THR A 1 92 ? -0.849 4.049 3.001 1.00 93.12 92 THR A O 1
ATOM 660 N N . THR A 1 93 ? -0.204 2.132 2.027 1.00 90.31 93 THR A N 1
ATOM 661 C CA . THR A 1 93 ? -1.423 1.405 2.392 1.00 90.31 93 THR A CA 1
ATOM 662 C C . THR A 1 93 ? -1.593 1.338 3.909 1.00 90.31 93 THR A C 1
ATOM 664 O O . THR A 1 93 ? -2.696 1.516 4.427 1.00 90.31 93 THR A O 1
ATOM 667 N N . ALA A 1 94 ? -0.498 1.149 4.643 1.00 88.44 94 ALA A N 1
ATOM 668 C CA . ALA A 1 94 ? -0.515 1.124 6.096 1.00 88.44 94 ALA A CA 1
ATOM 669 C C . ALA A 1 94 ? -0.815 2.496 6.722 1.00 88.44 94 ALA A C 1
ATOM 671 O O . ALA A 1 94 ? -1.647 2.574 7.627 1.00 88.44 94 ALA A O 1
ATOM 672 N N . PHE A 1 95 ? -0.193 3.579 6.240 1.00 90.81 95 PHE A N 1
ATOM 673 C CA . PHE A 1 95 ? -0.525 4.938 6.685 1.00 90.81 95 PHE A CA 1
ATOM 674 C C . PHE A 1 95 ? -1.983 5.277 6.390 1.00 90.81 95 PHE A C 1
ATOM 676 O O . PHE A 1 95 ? -2.669 5.810 7.260 1.00 90.81 95 PHE A O 1
ATOM 683 N N . LEU A 1 96 ? -2.475 4.927 5.201 1.00 90.62 96 LEU A N 1
ATOM 684 C CA . LEU A 1 96 ? -3.861 5.152 4.813 1.00 90.62 96 LEU A CA 1
ATOM 685 C C . LEU A 1 96 ? -4.822 4.447 5.771 1.00 90.62 96 LEU A C 1
ATOM 687 O O . LEU A 1 96 ? -5.756 5.060 6.287 1.00 90.62 96 LEU A O 1
ATOM 691 N N . ALA A 1 97 ? -4.560 3.170 6.047 1.00 86.62 97 ALA A N 1
ATOM 692 C CA . ALA A 1 97 ? -5.347 2.384 6.981 1.00 86.62 97 ALA A CA 1
ATOM 693 C C . ALA A 1 97 ? -5.341 3.004 8.389 1.00 86.62 97 ALA A C 1
ATOM 695 O O . ALA A 1 97 ? -6.407 3.178 8.974 1.00 86.62 97 ALA A O 1
ATOM 696 N N . VAL A 1 98 ? -4.182 3.429 8.904 1.00 86.44 98 VAL A N 1
ATOM 697 C CA . VAL A 1 98 ? -4.088 4.128 10.198 1.00 86.44 98 VAL A CA 1
ATOM 698 C C . VAL A 1 98 ? -4.876 5.434 10.208 1.00 86.44 98 VAL A C 1
ATOM 700 O O . VAL A 1 98 ? -5.599 5.697 11.167 1.00 86.44 98 VAL A O 1
ATOM 703 N N . MET A 1 99 ? -4.755 6.259 9.166 1.00 89.25 99 MET A N 1
ATOM 704 C CA . MET A 1 99 ? -5.464 7.538 9.086 1.00 89.25 99 MET A CA 1
ATOM 705 C C . MET A 1 99 ? -6.977 7.324 9.147 1.00 89.25 99 MET A C 1
ATOM 707 O O . MET A 1 99 ? -7.654 7.997 9.922 1.00 89.25 99 MET A O 1
ATOM 711 N N . ILE A 1 100 ? -7.496 6.336 8.418 1.00 87.50 100 ILE A N 1
ATOM 712 C CA . ILE A 1 100 ? -8.921 5.988 8.436 1.00 87.50 100 ILE A CA 1
ATOM 713 C C . ILE A 1 100 ? -9.337 5.409 9.793 1.00 87.50 100 ILE A C 1
ATOM 715 O O . ILE A 1 100 ? -10.359 5.818 10.343 1.00 87.50 100 ILE A O 1
ATOM 719 N N . GLU A 1 101 ? -8.556 4.491 10.370 1.00 84.50 101 GLU A N 1
ATOM 720 C CA . GLU A 1 101 ? -8.858 3.907 11.685 1.00 84.50 101 GLU A CA 1
ATOM 721 C C . GLU A 1 101 ? -8.833 4.961 12.804 1.00 84.50 101 GLU A C 1
ATOM 723 O O . GLU A 1 101 ? -9.650 4.906 13.727 1.00 84.50 101 GLU A O 1
ATOM 728 N N . SER A 1 102 ? -7.974 5.980 12.692 1.00 85.81 102 SER A N 1
ATOM 729 C CA . SER A 1 102 ? -7.858 7.069 13.669 1.00 85.81 102 SER A CA 1
ATOM 730 C C . SER A 1 102 ? -9.100 7.961 13.769 1.00 85.81 102 SER A C 1
ATOM 732 O O . SER A 1 102 ? -9.289 8.634 14.783 1.00 85.81 102 SER A O 1
ATOM 734 N N . LEU A 1 103 ? -9.983 7.930 12.765 1.00 86.50 103 LEU A N 1
ATOM 735 C CA . LEU A 1 103 ? -11.259 8.649 12.791 1.00 86.50 103 LEU A CA 1
ATOM 736 C C . LEU A 1 103 ? -12.243 8.067 13.815 1.00 86.50 103 LEU A C 1
ATOM 738 O O . LEU A 1 103 ? -13.249 8.706 14.120 1.00 86.50 103 LEU A O 1
ATOM 742 N N . GLY A 1 104 ? -11.978 6.867 14.345 1.00 81.69 104 GLY A N 1
ATOM 743 C CA . GLY A 1 104 ? -12.832 6.231 15.347 1.00 81.69 104 GLY A CA 1
ATOM 744 C C . GLY A 1 104 ? -14.238 5.931 14.827 1.00 81.69 104 GLY A C 1
ATOM 745 O O . GLY A 1 104 ? -15.197 5.959 15.599 1.00 81.69 104 GLY A O 1
ATOM 746 N N . LEU A 1 105 ? -14.367 5.693 13.518 1.00 81.25 105 LEU A N 1
ATOM 747 C CA . LEU A 1 105 ? -15.645 5.399 12.876 1.00 81.25 105 LEU A CA 1
ATOM 748 C C . LEU A 1 105 ? -16.236 4.116 13.457 1.00 81.25 105 LEU A C 1
ATOM 750 O O . LEU A 1 105 ? -15.528 3.116 13.583 1.00 81.25 105 LEU A O 1
ATOM 754 N N . ASP A 1 106 ? -17.539 4.132 13.765 1.00 79.06 106 ASP A N 1
ATOM 755 C CA . ASP A 1 106 ? -18.265 2.894 14.039 1.00 79.06 106 ASP A CA 1
ATOM 756 C C . ASP A 1 106 ? -18.335 2.102 12.735 1.00 79.06 106 ASP A C 1
ATOM 758 O O . ASP A 1 106 ? -19.051 2.497 11.803 1.00 79.06 106 ASP A O 1
ATOM 762 N N . PRO A 1 107 ? -17.636 0.971 12.634 1.00 69.06 107 PRO A N 1
ATOM 763 C CA . PRO A 1 107 ? -17.519 0.324 11.349 1.00 69.06 107 PRO A CA 1
ATOM 764 C C . PRO A 1 107 ? -18.808 -0.365 10.882 1.00 69.06 107 PRO A C 1
ATOM 766 O O . PRO A 1 107 ? -18.927 -0.730 9.714 1.00 69.06 107 PRO A O 1
ATOM 769 N N . ALA A 1 108 ? -19.801 -0.524 11.765 1.00 77.12 108 ALA A N 1
ATOM 770 C CA . ALA A 1 108 ? -21.136 -0.969 11.376 1.00 77.12 108 ALA A CA 1
ATOM 771 C C . ALA A 1 108 ? -21.890 0.081 10.535 1.00 77.12 108 ALA A C 1
ATOM 773 O O . ALA A 1 108 ? -22.869 -0.262 9.866 1.00 77.12 108 ALA A O 1
ATOM 774 N N . THR A 1 109 ? -21.438 1.338 10.565 1.00 79.38 109 THR A N 1
ATOM 775 C CA . THR A 1 109 ? -22.087 2.484 9.912 1.00 79.38 109 THR A CA 1
ATOM 776 C C . THR A 1 109 ? -21.391 2.948 8.633 1.00 79.38 109 THR A C 1
ATOM 778 O O . THR A 1 109 ? -21.979 3.719 7.881 1.00 79.38 109 THR A O 1
ATOM 781 N N . VAL A 1 110 ? -20.178 2.459 8.356 1.00 80.75 110 VAL A N 1
ATOM 782 C CA . VAL A 1 110 ? -19.407 2.823 7.160 1.00 80.75 110 VAL A CA 1
ATOM 783 C C . VAL A 1 110 ? -19.770 1.890 6.001 1.00 80.75 110 VAL A C 1
ATOM 785 O O . VAL A 1 110 ? -19.515 0.682 6.051 1.00 80.75 110 VAL A O 1
ATOM 788 N N . ASP A 1 111 ? -20.382 2.443 4.954 1.00 85.62 111 ASP A N 1
ATOM 789 C CA . ASP A 1 111 ? -20.633 1.729 3.701 1.00 85.62 111 ASP A CA 1
ATOM 790 C C . ASP A 1 111 ? -19.429 1.787 2.741 1.00 85.62 111 ASP A C 1
ATOM 792 O O . ASP A 1 111 ? -18.391 2.379 3.038 1.00 85.62 111 ASP A O 1
ATOM 796 N N . GLU A 1 112 ? -19.540 1.086 1.612 1.00 84.75 112 GLU A N 1
ATOM 797 C CA . GLU A 1 112 ? -18.474 0.992 0.606 1.00 84.75 112 GLU A CA 1
ATOM 798 C C . GLU A 1 112 ? -18.113 2.345 -0.003 1.00 84.75 112 GLU A C 1
ATOM 800 O O . GLU A 1 112 ? -16.930 2.655 -0.135 1.00 84.75 112 GLU A O 1
ATOM 805 N N . ALA A 1 113 ? -19.113 3.169 -0.318 1.00 87.31 113 ALA A N 1
ATOM 806 C CA . ALA A 1 113 ? -18.891 4.471 -0.931 1.00 87.31 113 ALA A CA 1
ATOM 807 C C . ALA A 1 113 ? -18.184 5.423 0.041 1.00 87.31 113 ALA A C 1
ATOM 809 O O . ALA A 1 113 ? -17.204 6.062 -0.335 1.00 87.31 113 ALA A O 1
ATOM 810 N N . ALA A 1 114 ? -18.617 5.454 1.303 1.00 88.62 114 ALA A N 1
ATOM 811 C CA . ALA A 1 114 ? -18.000 6.266 2.343 1.00 88.62 114 ALA A CA 1
ATOM 812 C C . ALA A 1 114 ? -16.547 5.847 2.607 1.00 88.62 114 ALA A C 1
ATOM 814 O O . ALA A 1 114 ? -15.668 6.699 2.731 1.00 88.62 114 ALA A O 1
ATOM 815 N N . LEU A 1 115 ? -16.261 4.541 2.671 1.00 85.94 115 LEU A N 1
ATOM 816 C CA . LEU A 1 115 ? -14.891 4.074 2.881 1.00 85.94 115 LEU A CA 1
ATOM 817 C C . LEU A 1 115 ? -13.999 4.350 1.663 1.00 85.94 115 LEU A C 1
ATOM 819 O O . LEU A 1 115 ? -12.857 4.771 1.837 1.00 85.94 115 LEU A O 1
ATOM 823 N N . ALA A 1 116 ? -14.516 4.180 0.443 1.00 87.19 116 ALA A N 1
ATOM 824 C CA . ALA A 1 116 ? -13.801 4.541 -0.778 1.00 87.19 116 ALA A CA 1
ATOM 825 C C . ALA A 1 116 ? -13.494 6.047 -0.841 1.00 87.19 116 ALA A C 1
ATOM 827 O O . ALA A 1 116 ? -12.382 6.424 -1.208 1.00 87.19 116 ALA A O 1
ATOM 828 N N . GLU A 1 117 ? -14.442 6.904 -0.452 1.00 89.12 117 GLU A N 1
ATOM 829 C CA . GLU A 1 117 ? -14.255 8.358 -0.389 1.00 89.12 117 GLU A CA 1
ATOM 830 C C . GLU A 1 117 ? -13.171 8.738 0.625 1.00 89.12 117 GLU A C 1
ATOM 832 O O . GLU A 1 117 ? -12.268 9.507 0.299 1.00 89.12 117 GLU A O 1
ATOM 837 N N . LEU A 1 118 ? -13.188 8.137 1.819 1.00 89.81 118 LEU A N 1
ATOM 838 C CA . LEU A 1 118 ? -12.140 8.338 2.823 1.00 89.81 118 LEU A CA 1
ATOM 839 C C . LEU A 1 118 ? -10.772 7.899 2.305 1.00 89.81 118 LEU A C 1
ATOM 841 O O . LEU A 1 118 ? -9.790 8.623 2.460 1.00 89.81 118 LEU A O 1
ATOM 845 N N . MET A 1 119 ? -10.697 6.729 1.667 1.00 89.00 119 MET A N 1
ATOM 846 C CA . MET A 1 119 ? -9.444 6.259 1.094 1.00 89.00 119 MET A CA 1
ATOM 847 C C . MET A 1 119 ? -8.924 7.233 0.028 1.00 89.00 119 MET A C 1
ATOM 849 O O . MET A 1 119 ? -7.754 7.591 0.071 1.00 89.00 119 MET A O 1
ATOM 853 N N . GLN A 1 120 ? -9.777 7.742 -0.865 1.00 90.06 120 GLN A N 1
ATOM 854 C CA . GLN A 1 120 ? -9.385 8.750 -1.861 1.00 90.06 120 GLN A CA 1
ATOM 855 C C . GLN A 1 120 ? -8.937 10.066 -1.216 1.00 90.06 120 GLN A C 1
ATOM 857 O O . GLN A 1 120 ? -7.937 10.649 -1.632 1.00 90.06 120 GLN A O 1
ATOM 862 N N . GLN A 1 121 ? -9.653 10.522 -0.188 1.00 91.25 121 GLN A N 1
ATOM 863 C CA . GLN A 1 121 ? -9.363 11.765 0.518 1.00 91.25 121 GLN A CA 1
ATOM 864 C C . GLN A 1 121 ? -8.003 11.721 1.226 1.00 91.25 121 GLN A C 1
ATOM 866 O O . GLN A 1 121 ? -7.263 12.703 1.191 1.00 91.25 121 GLN A O 1
ATOM 871 N N . TYR A 1 122 ? -7.675 10.600 1.873 1.00 92.81 122 TYR A N 1
ATOM 872 C CA . TYR A 1 122 ? -6.448 10.459 2.660 1.00 92.81 122 TYR A CA 1
ATOM 873 C C . TYR A 1 122 ? -5.264 9.892 1.872 1.00 92.81 122 TYR A C 1
ATOM 875 O O . TYR A 1 122 ? -4.130 10.022 2.335 1.00 92.81 122 TYR A O 1
ATOM 883 N N . MET A 1 123 ? -5.484 9.317 0.682 1.00 91.38 123 MET A N 1
ATOM 884 C CA . MET A 1 123 ? -4.419 8.708 -0.123 1.00 91.38 123 MET A CA 1
ATOM 885 C C . MET A 1 123 ? -3.227 9.652 -0.377 1.00 91.38 123 MET A C 1
ATOM 887 O O . MET A 1 123 ? -2.099 9.220 -0.137 1.00 91.38 123 MET A O 1
ATOM 891 N N . PRO A 1 124 ? -3.403 10.929 -0.789 1.00 91.56 124 PRO A N 1
ATOM 892 C CA . PRO A 1 124 ? -2.261 11.811 -1.042 1.00 91.56 124 PRO A CA 1
ATOM 893 C C . PRO A 1 124 ? -1.406 12.054 0.206 1.00 91.56 124 PRO A C 1
ATOM 895 O O . PRO A 1 124 ? -0.181 12.026 0.138 1.00 91.56 124 PRO A O 1
ATOM 898 N N . THR A 1 125 ? -2.043 12.250 1.363 1.00 94.19 125 THR A N 1
ATOM 899 C CA . THR A 1 125 ? -1.333 12.457 2.633 1.00 94.19 125 THR A CA 1
ATOM 900 C C . THR A 1 125 ? -0.650 11.176 3.106 1.00 94.19 125 THR A C 1
ATOM 902 O O . THR A 1 125 ? 0.481 11.227 3.581 1.00 94.19 125 THR A O 1
ATOM 905 N N . ALA A 1 126 ? -1.296 10.018 2.950 1.00 93.12 126 ALA A N 1
ATOM 906 C CA . ALA A 1 126 ? -0.696 8.727 3.277 1.00 93.12 126 ALA A CA 1
ATOM 907 C C . ALA A 1 126 ? 0.550 8.442 2.426 1.00 93.12 126 ALA A C 1
ATOM 909 O O . ALA A 1 126 ? 1.557 7.978 2.957 1.00 93.12 126 ALA A O 1
ATOM 910 N N . ALA A 1 127 ? 0.496 8.768 1.134 1.00 93.56 127 ALA A N 1
ATOM 911 C CA . ALA A 1 127 ? 1.628 8.653 0.224 1.00 93.56 127 ALA A CA 1
ATOM 912 C C . ALA A 1 127 ? 2.785 9.579 0.624 1.00 93.56 127 ALA A C 1
ATOM 914 O O . ALA A 1 127 ? 3.925 9.133 0.709 1.00 93.56 127 ALA A O 1
ATOM 915 N N . GLU A 1 128 ? 2.503 10.843 0.953 1.00 94.81 128 GLU A N 1
ATOM 916 C CA . GLU A 1 128 ? 3.531 11.795 1.390 1.00 94.81 128 GLU A CA 1
ATOM 917 C C . GLU A 1 128 ? 4.256 11.324 2.667 1.00 94.81 128 GLU A C 1
ATOM 919 O O . GLU A 1 128 ? 5.484 11.389 2.764 1.00 94.81 128 GLU A O 1
ATOM 924 N N . GLU A 1 129 ? 3.514 10.814 3.654 1.00 94.38 129 GLU A N 1
ATOM 925 C CA . GLU A 1 129 ? 4.101 10.262 4.882 1.00 94.38 129 GLU A CA 1
ATOM 926 C C . GLU A 1 129 ? 4.891 8.973 4.619 1.00 94.38 129 GLU A C 1
ATOM 928 O O . GLU A 1 129 ? 5.965 8.770 5.197 1.00 94.38 129 GLU A O 1
ATOM 933 N N . ALA A 1 130 ? 4.415 8.133 3.698 1.00 93.31 130 ALA A N 1
ATOM 934 C CA . ALA A 1 130 ? 5.144 6.950 3.269 1.00 93.31 130 ALA A CA 1
ATOM 935 C C . ALA A 1 130 ? 6.475 7.310 2.610 1.00 93.31 130 ALA A C 1
ATOM 937 O O . ALA A 1 130 ? 7.496 6.718 2.951 1.00 93.31 130 ALA A O 1
ATOM 938 N N . GLU A 1 131 ? 6.510 8.311 1.734 1.00 94.00 131 GLU A N 1
ATOM 939 C CA . GLU A 1 131 ? 7.751 8.764 1.104 1.00 94.00 131 GLU A CA 1
ATOM 940 C C . GLU A 1 131 ? 8.761 9.291 2.121 1.00 94.00 131 GLU A C 1
ATOM 942 O O . GLU A 1 131 ? 9.936 8.915 2.073 1.00 94.00 131 GLU A O 1
ATOM 947 N N . LYS A 1 132 ? 8.306 10.099 3.087 1.00 94.81 132 LYS A N 1
ATOM 948 C CA . LYS A 1 132 ? 9.156 10.579 4.187 1.00 94.81 132 LYS A CA 1
ATOM 949 C C . LYS A 1 132 ? 9.751 9.421 4.978 1.00 94.81 132 LYS A C 1
ATOM 951 O O . LYS A 1 132 ? 10.924 9.477 5.337 1.00 94.81 132 LYS A O 1
ATOM 956 N N . TRP A 1 133 ? 8.963 8.383 5.253 1.00 94.56 133 TRP A N 1
ATOM 957 C CA . TRP A 1 133 ? 9.431 7.211 5.985 1.00 94.56 133 TRP A CA 1
ATOM 958 C C . TRP A 1 133 ? 10.405 6.362 5.166 1.00 94.56 133 TRP A C 1
ATOM 960 O O . TRP A 1 133 ? 11.497 6.057 5.645 1.00 94.56 133 TRP A O 1
ATOM 970 N N . ILE A 1 134 ? 10.056 6.030 3.922 1.00 93.31 134 ILE A N 1
ATOM 971 C CA . ILE A 1 134 ? 10.898 5.236 3.018 1.00 93.31 134 ILE A CA 1
ATOM 972 C C . ILE A 1 134 ? 12.257 5.907 2.793 1.00 93.31 134 ILE A C 1
ATOM 974 O O . ILE A 1 134 ? 13.269 5.214 2.763 1.00 93.31 134 ILE A O 1
ATOM 978 N N . ALA A 1 135 ? 12.322 7.241 2.745 1.00 93.62 135 ALA A N 1
ATOM 979 C CA . ALA A 1 135 ? 13.584 7.980 2.646 1.00 93.62 135 ALA A CA 1
ATOM 980 C C . ALA A 1 135 ? 14.549 7.750 3.833 1.00 93.62 135 ALA A C 1
ATOM 982 O O . ALA A 1 135 ? 15.729 8.090 3.738 1.00 93.62 135 ALA A O 1
ATOM 983 N N . THR A 1 136 ? 14.070 7.186 4.948 1.00 93.69 136 THR A N 1
ATOM 984 C CA . THR A 1 136 ? 14.892 6.823 6.117 1.00 93.69 136 THR A CA 1
ATOM 985 C C . THR A 1 136 ? 15.383 5.374 6.104 1.00 93.69 136 THR A C 1
ATOM 987 O O . THR A 1 136 ? 16.239 5.018 6.916 1.00 93.69 136 THR A O 1
ATOM 990 N N . ILE A 1 137 ? 14.866 4.543 5.196 1.00 91.25 137 ILE A N 1
ATOM 991 C CA . ILE A 1 137 ? 15.217 3.127 5.066 1.00 91.25 137 ILE A CA 1
ATOM 992 C C . ILE A 1 137 ? 16.383 2.984 4.083 1.00 91.25 137 ILE A C 1
ATOM 994 O O . ILE A 1 137 ? 16.420 3.640 3.046 1.00 91.25 137 ILE A O 1
ATOM 998 N N . ASP A 1 138 ? 17.336 2.102 4.393 1.00 90.62 138 ASP A N 1
ATOM 999 C CA . ASP A 1 138 ? 18.384 1.712 3.447 1.00 90.62 138 ASP A CA 1
ATOM 1000 C C . ASP A 1 138 ? 17.765 0.880 2.304 1.00 90.62 138 ASP A C 1
ATOM 1002 O O . ASP A 1 138 ? 17.290 -0.233 2.566 1.00 90.62 138 ASP A O 1
ATOM 1006 N N . PRO A 1 139 ? 17.785 1.352 1.040 1.00 87.69 139 PRO A N 1
ATOM 1007 C CA . PRO A 1 139 ? 17.166 0.642 -0.080 1.00 87.69 139 PRO A CA 1
ATOM 1008 C C . PRO A 1 139 ? 17.721 -0.770 -0.304 1.00 87.69 139 PRO A C 1
ATOM 1010 O O . PRO A 1 139 ? 17.028 -1.621 -0.855 1.00 87.69 139 PRO A O 1
ATOM 1013 N N . SER A 1 140 ? 18.950 -1.054 0.144 1.00 89.31 140 SER A N 1
ATOM 1014 C CA . SER A 1 140 ? 19.550 -2.390 0.030 1.00 89.31 140 SER A CA 1
ATOM 1015 C C . SER A 1 140 ? 18.905 -3.438 0.944 1.00 89.31 140 SER A C 1
ATOM 1017 O O . SER A 1 140 ? 19.162 -4.632 0.790 1.00 89.31 140 SER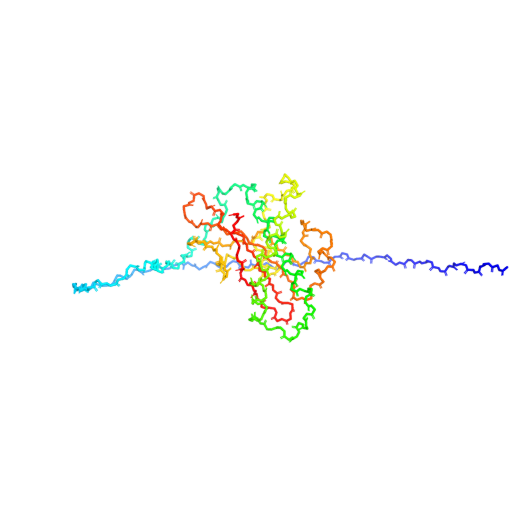 A O 1
ATOM 1019 N N . THR A 1 141 ? 18.056 -3.005 1.879 1.00 88.62 141 THR A N 1
ATOM 1020 C CA . THR A 1 141 ? 17.322 -3.880 2.804 1.00 88.62 141 THR A CA 1
ATOM 1021 C C . THR A 1 141 ? 15.944 -4.293 2.286 1.00 88.62 141 THR A C 1
ATOM 1023 O O . THR A 1 141 ? 15.299 -5.139 2.906 1.00 88.62 141 THR A O 1
ATOM 1026 N N . LEU A 1 142 ? 15.496 -3.725 1.161 1.00 90.62 142 LEU A N 1
ATOM 1027 C CA . LEU A 1 142 ? 14.186 -4.008 0.579 1.00 90.62 142 LEU A CA 1
ATOM 1028 C C . LEU A 1 142 ? 14.145 -5.393 -0.081 1.00 90.62 142 LEU A C 1
ATOM 1030 O O . LEU A 1 142 ? 15.121 -5.852 -0.680 1.00 90.62 142 LEU A O 1
ATOM 1034 N N . ALA A 1 143 ? 12.990 -6.055 0.008 1.00 86.56 143 ALA A N 1
ATOM 1035 C CA . ALA A 1 143 ? 12.761 -7.323 -0.668 1.00 86.56 143 ALA A CA 1
ATOM 1036 C C . ALA A 1 143 ? 12.718 -7.109 -2.188 1.00 86.56 143 ALA A C 1
ATOM 1038 O O . ALA A 1 143 ? 11.911 -6.338 -2.697 1.00 86.56 143 ALA A O 1
ATOM 1039 N N . LEU A 1 144 ? 13.593 -7.805 -2.917 1.00 86.12 144 LEU A N 1
ATOM 1040 C CA . LEU A 1 144 ? 13.685 -7.691 -4.381 1.00 86.12 144 LEU A CA 1
ATOM 1041 C C . LEU A 1 144 ? 12.675 -8.570 -5.124 1.00 86.12 144 LEU A C 1
ATOM 1043 O O . LEU A 1 144 ? 12.534 -8.454 -6.337 1.00 86.12 144 LEU A O 1
ATOM 1047 N N . VAL A 1 145 ? 12.029 -9.492 -4.413 1.00 82.69 145 VAL A N 1
ATOM 1048 C CA . VAL A 1 145 ? 11.056 -10.422 -4.983 1.00 82.69 145 VAL A CA 1
ATOM 1049 C C . VAL A 1 145 ? 9.744 -10.223 -4.237 1.00 82.69 145 VAL A C 1
ATOM 1051 O O . VAL A 1 145 ? 9.712 -10.510 -3.036 1.00 82.69 145 VAL A O 1
ATOM 1054 N N . PRO A 1 146 ? 8.687 -9.741 -4.910 1.00 82.69 146 PRO A N 1
ATOM 1055 C CA . PRO A 1 146 ? 7.386 -9.612 -4.278 1.00 82.69 146 PRO A CA 1
ATOM 1056 C C . PRO A 1 146 ? 6.799 -10.997 -3.935 1.00 82.69 146 PRO A C 1
ATOM 1058 O O . PRO A 1 146 ? 7.141 -11.992 -4.589 1.00 82.69 146 PRO A O 1
ATOM 1061 N N . PRO A 1 147 ? 5.910 -11.101 -2.927 1.00 82.75 147 PRO A N 1
ATOM 1062 C CA . PRO A 1 147 ? 5.065 -12.268 -2.706 1.00 82.75 147 PRO A CA 1
ATOM 1063 C C . PRO A 1 147 ? 4.363 -12.733 -3.981 1.00 82.75 147 PRO A C 1
ATOM 1065 O O . PRO A 1 147 ? 4.045 -11.952 -4.879 1.00 82.75 147 PRO A O 1
ATOM 1068 N N . SER A 1 148 ? 4.073 -14.035 -4.040 1.00 85.44 148 SER A N 1
ATOM 1069 C CA . SER A 1 148 ? 3.331 -14.566 -5.179 1.00 85.44 148 SER A CA 1
ATOM 1070 C C . SER A 1 148 ? 1.902 -14.000 -5.198 1.00 85.44 148 SER A C 1
ATOM 1072 O O . SER A 1 148 ? 1.228 -14.002 -4.160 1.00 85.44 148 SER A O 1
ATOM 1074 N N . PRO A 1 149 ? 1.380 -13.595 -6.368 1.00 87.12 149 PRO A N 1
ATOM 1075 C CA . PRO A 1 149 ? 0.003 -13.124 -6.496 1.00 87.12 149 PRO A CA 1
ATOM 1076 C C . PRO A 1 149 ? -1.029 -14.110 -5.922 1.00 87.12 149 PRO A C 1
ATOM 1078 O O . PRO A 1 149 ? -1.994 -13.715 -5.268 1.00 87.12 149 PRO A O 1
ATOM 1081 N N . GLN A 1 150 ? -0.791 -15.418 -6.088 1.00 87.81 150 GLN A N 1
ATOM 1082 C CA . GLN A 1 150 ? -1.676 -16.469 -5.577 1.00 87.81 150 GLN A CA 1
ATOM 1083 C C . GLN A 1 150 ? -1.669 -16.565 -4.048 1.00 87.81 150 GLN A C 1
ATOM 1085 O O . GLN A 1 150 ? -2.675 -16.958 -3.456 1.00 87.81 150 GLN A O 1
ATOM 1090 N N . GLU A 1 151 ? -0.550 -16.247 -3.397 1.00 89.19 151 GLU A N 1
ATOM 1091 C CA . GLU A 1 151 ? -0.479 -16.165 -1.939 1.00 89.19 151 GLU A CA 1
ATOM 1092 C C . GLU A 1 151 ? -1.306 -14.985 -1.428 1.00 89.19 151 GLU A C 1
ATOM 1094 O O . GLU A 1 151 ? -2.089 -15.152 -0.488 1.00 89.19 151 GLU A O 1
ATOM 1099 N N . CYS A 1 152 ? -1.198 -13.828 -2.087 1.00 90.25 152 CYS A N 1
ATOM 1100 C CA . CYS A 1 152 ? -1.961 -12.641 -1.724 1.00 90.25 152 CYS A CA 1
ATOM 1101 C C . CYS A 1 152 ? -3.473 -12.817 -1.912 1.00 90.25 152 CYS A C 1
ATOM 1103 O O . CYS A 1 152 ? -4.251 -12.462 -1.024 1.00 90.25 152 CYS A O 1
ATOM 1105 N N . ASP A 1 153 ? -3.903 -13.434 -3.009 1.00 91.25 153 ASP A N 1
ATOM 1106 C CA . ASP A 1 153 ? -5.312 -13.764 -3.237 1.00 91.25 153 ASP A CA 1
ATOM 1107 C C . ASP A 1 153 ? -5.839 -14.755 -2.181 1.00 91.25 153 ASP A C 1
ATOM 1109 O O . ASP A 1 153 ? -6.765 -14.453 -1.426 1.00 91.25 153 ASP A O 1
ATOM 1113 N N . ARG A 1 154 ? -5.191 -15.918 -2.031 1.00 89.44 154 ARG A N 1
ATOM 1114 C CA . ARG A 1 154 ? -5.700 -16.995 -1.161 1.00 89.44 154 ARG A CA 1
ATOM 1115 C C . ARG A 1 154 ? -5.737 -16.630 0.317 1.00 89.44 154 ARG A C 1
ATOM 1117 O O . ARG A 1 154 ? -6.653 -17.057 1.020 1.00 89.44 154 ARG A O 1
ATOM 1124 N N . ASN A 1 155 ? -4.730 -15.905 0.798 1.00 88.81 155 ASN A N 1
ATOM 1125 C CA . ASN A 1 155 ? -4.587 -15.625 2.225 1.00 88.81 155 ASN A CA 1
ATOM 1126 C C . ASN A 1 155 ? -5.199 -14.282 2.623 1.00 88.81 155 ASN A C 1
ATOM 1128 O O . ASN A 1 155 ? -5.652 -14.136 3.762 1.00 88.81 155 ASN A O 1
ATOM 1132 N N . PHE A 1 156 ? -5.225 -13.315 1.704 1.00 89.44 156 PHE A N 1
ATOM 1133 C CA . PHE A 1 156 ? -5.591 -11.938 2.020 1.00 89.44 156 PHE A CA 1
ATOM 1134 C C . PHE A 1 156 ? -6.716 -11.383 1.154 1.00 89.44 156 PHE A C 1
ATOM 1136 O O . PHE A 1 156 ? -7.264 -10.367 1.558 1.00 89.44 156 PHE A O 1
ATOM 1143 N N . GLY A 1 157 ? -7.118 -12.041 0.061 1.00 90.00 157 GLY A N 1
ATOM 1144 C CA . GLY A 1 157 ? -8.210 -11.619 -0.827 1.00 90.00 157 GLY A CA 1
ATOM 1145 C C . GLY A 1 157 ? -7.829 -10.527 -1.828 1.00 90.00 157 GLY A C 1
ATOM 1146 O O . GLY A 1 157 ? -8.709 -9.821 -2.320 1.00 90.00 157 GLY A O 1
ATOM 1147 N N . CYS A 1 158 ? -6.533 -10.332 -2.082 1.00 90.81 158 CYS A N 1
ATOM 1148 C CA . CYS A 1 158 ? -6.051 -9.309 -3.005 1.00 90.81 158 CYS A CA 1
ATOM 1149 C C . CYS A 1 158 ? -6.318 -9.703 -4.462 1.00 90.81 158 CYS A C 1
ATOM 1151 O O . CYS A 1 158 ? -5.818 -10.723 -4.929 1.00 90.81 158 CYS A O 1
ATOM 1153 N N . LEU A 1 159 ? -7.080 -8.874 -5.178 1.00 89.38 159 LEU A N 1
ATOM 1154 C CA . LEU A 1 159 ? -7.380 -9.069 -6.596 1.00 89.38 159 LEU A CA 1
ATOM 1155 C C . LEU A 1 159 ? -6.179 -8.692 -7.460 1.00 89.38 159 LEU A C 1
ATOM 1157 O O . LEU A 1 159 ? -5.630 -7.611 -7.295 1.00 89.38 159 LEU A O 1
ATOM 1161 N N . THR A 1 160 ? -5.791 -9.552 -8.397 1.00 86.75 160 THR A N 1
ATOM 1162 C CA . THR A 1 160 ? -4.647 -9.321 -9.288 1.00 86.75 160 THR A CA 1
ATOM 1163 C C . THR A 1 160 ? -4.782 -10.183 -10.554 1.00 86.75 160 THR A C 1
ATOM 1165 O O . THR A 1 160 ? -5.190 -11.343 -10.444 1.00 86.75 160 THR A O 1
ATOM 1168 N N . PRO A 1 161 ? -4.434 -9.672 -11.746 1.00 84.38 161 PRO A N 1
ATOM 1169 C CA . PRO A 1 161 ? -4.153 -8.265 -12.031 1.00 84.38 161 PRO A CA 1
ATOM 1170 C C . PRO A 1 161 ? -5.418 -7.400 -11.926 1.00 84.38 161 PRO A C 1
ATOM 1172 O O . PRO A 1 161 ? -6.538 -7.896 -12.056 1.00 84.38 161 PRO A O 1
ATOM 1175 N N . ILE A 1 162 ? -5.249 -6.103 -11.682 1.00 85.56 162 ILE A N 1
ATOM 1176 C CA . ILE A 1 162 ? -6.363 -5.154 -11.577 1.00 85.56 162 ILE A CA 1
ATOM 1177 C C . ILE A 1 162 ? -5.992 -3.800 -12.193 1.00 85.56 162 ILE A C 1
ATOM 1179 O O . ILE A 1 162 ? -4.822 -3.434 -12.287 1.00 85.56 162 ILE A O 1
ATOM 1183 N N . LEU A 1 163 ? -7.005 -3.065 -12.646 1.00 82.81 163 LEU A N 1
ATOM 1184 C CA . LEU A 1 163 ? -6.862 -1.689 -13.108 1.00 82.81 163 LEU A CA 1
ATOM 1185 C C . LEU A 1 163 ? -6.948 -0.708 -11.946 1.00 82.81 163 LEU A C 1
ATOM 1187 O O . LEU A 1 163 ? -7.629 -0.963 -10.952 1.00 82.81 163 LEU A O 1
ATOM 1191 N N . CYS A 1 164 ? -6.317 0.452 -12.098 1.00 82.00 164 CYS A N 1
ATOM 1192 C CA . CYS A 1 164 ? -6.516 1.527 -11.148 1.00 82.00 164 CYS A CA 1
ATOM 1193 C C . CYS A 1 164 ? -7.976 1.992 -11.153 1.00 82.00 164 CYS A C 1
ATOM 1195 O O . CYS A 1 164 ? -8.476 2.464 -12.174 1.00 82.00 164 CYS A O 1
ATOM 1197 N N . ALA A 1 165 ? -8.659 1.885 -10.013 1.00 66.56 165 ALA A N 1
ATOM 1198 C CA . ALA A 1 165 ? -10.042 2.337 -9.897 1.00 66.56 165 ALA A CA 1
ATOM 1199 C C . ALA A 1 165 ? -10.128 3.858 -9.673 1.00 66.56 165 ALA A C 1
ATOM 1201 O O . ALA A 1 165 ? -11.095 4.491 -10.093 1.00 66.56 165 ALA A O 1
ATOM 1202 N N . TYR A 1 16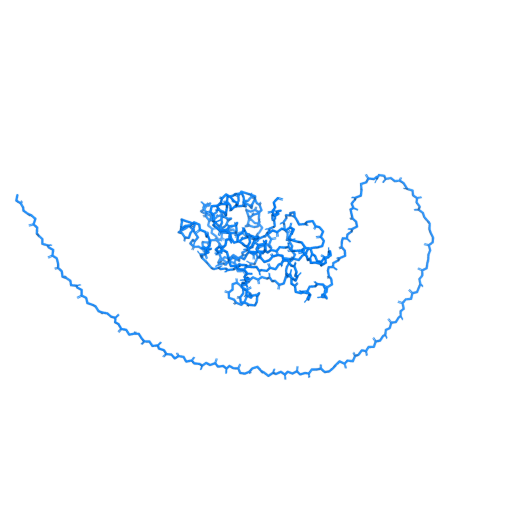6 ? -9.115 4.445 -9.021 1.00 65.06 166 TYR A N 1
ATOM 1203 C CA . TYR A 1 166 ? -9.109 5.850 -8.608 1.00 65.06 166 TYR A CA 1
ATOM 1204 C C . TYR A 1 166 ? -7.685 6.416 -8.605 1.00 65.06 166 TYR A C 1
ATOM 1206 O O . TYR A 1 166 ? -6.808 5.835 -7.976 1.00 65.06 166 TYR A O 1
ATOM 1214 N N . GLY A 1 167 ? -7.455 7.568 -9.238 1.00 61.69 167 GLY A N 1
ATOM 1215 C CA . GLY A 1 167 ? -6.155 8.251 -9.226 1.00 61.69 167 GLY A CA 1
ATOM 1216 C C . GLY A 1 167 ? -5.470 8.342 -10.592 1.00 61.69 167 GLY A C 1
ATOM 1217 O O . GLY A 1 167 ? -6.046 8.017 -11.628 1.00 61.69 167 GLY A O 1
ATOM 1218 N N . PHE A 1 168 ? -4.241 8.862 -10.588 1.00 61.19 168 PHE A N 1
ATOM 1219 C CA . PHE A 1 168 ? -3.482 9.218 -11.789 1.00 61.19 168 PHE A CA 1
ATOM 1220 C C . PHE A 1 168 ? -2.567 8.062 -12.209 1.00 61.19 168 PHE A C 1
ATOM 1222 O O . PHE A 1 168 ? -1.392 8.035 -11.854 1.00 61.19 168 PHE A O 1
ATOM 1229 N N . ALA A 1 169 ? -3.101 7.098 -12.955 1.00 63.00 169 ALA A N 1
ATOM 1230 C CA . ALA A 1 169 ? -2.279 6.173 -13.729 1.00 63.00 169 ALA A CA 1
ATOM 1231 C C . ALA A 1 169 ? -2.466 6.517 -15.221 1.00 63.00 169 ALA A C 1
ATOM 1233 O O . ALA A 1 169 ? -3.557 6.312 -15.754 1.00 63.00 169 ALA A O 1
ATOM 1234 N N . PRO A 1 170 ? -1.470 7.137 -15.885 1.00 61.56 170 PRO A N 1
ATOM 1235 C CA . PRO A 1 170 ? -1.606 7.539 -17.279 1.00 61.56 170 PRO A CA 1
ATOM 1236 C C . PRO A 1 170 ? -1.568 6.324 -18.215 1.00 61.56 170 PRO A C 1
ATOM 1238 O O . PRO A 1 170 ? -0.634 5.524 -18.158 1.00 61.56 170 PRO A O 1
ATOM 1241 N N . GLY A 1 171 ? -2.543 6.265 -19.122 1.00 69.31 171 GLY A N 1
ATOM 1242 C CA . GLY A 1 171 ? -2.623 5.302 -20.218 1.00 69.31 171 GLY A CA 1
ATOM 1243 C C . GLY A 1 171 ? -2.951 3.863 -19.803 1.00 69.31 171 GLY A C 1
ATOM 1244 O O . GLY A 1 171 ? -3.206 3.581 -18.630 1.00 69.31 171 GLY A O 1
ATOM 1245 N N . ASN A 1 172 ? -2.873 2.936 -20.761 1.00 77.56 172 ASN A N 1
ATOM 1246 C CA . ASN A 1 172 ? -2.983 1.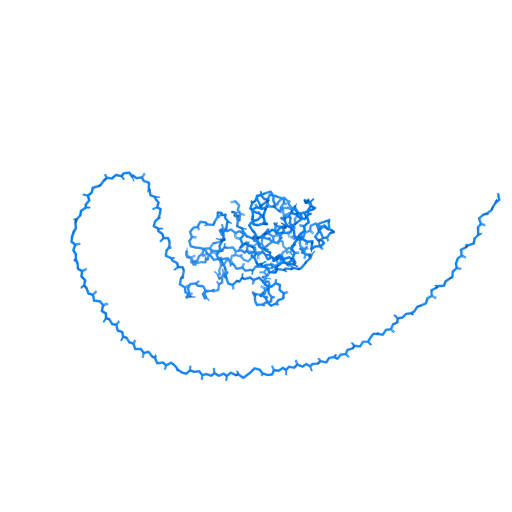492 -20.529 1.00 77.56 172 ASN A CA 1
ATOM 1247 C C . ASN A 1 172 ? -1.904 0.979 -19.555 1.00 77.56 172 ASN A C 1
ATOM 1249 O O . ASN A 1 172 ? -0.733 0.791 -19.908 1.00 77.56 172 ASN A O 1
ATOM 1253 N N . HIS A 1 173 ? -2.327 0.714 -18.323 1.00 82.38 173 HIS A N 1
ATOM 1254 C CA . HIS A 1 173 ? -1.500 0.198 -17.242 1.00 82.38 173 HIS A CA 1
ATOM 1255 C C . HIS A 1 173 ? -2.146 -1.041 -16.632 1.00 82.38 173 HIS A C 1
ATOM 1257 O O . HIS A 1 173 ? -3.354 -1.244 -16.716 1.00 82.38 173 HIS A O 1
ATOM 1263 N N . ARG A 1 174 ? -1.330 -1.843 -15.964 1.00 86.62 174 ARG A N 1
ATOM 1264 C CA . ARG A 1 174 ? -1.757 -3.002 -15.190 1.00 86.62 174 ARG A CA 1
ATOM 1265 C C . ARG A 1 174 ? -1.162 -2.875 -13.798 1.00 86.62 174 ARG A C 1
ATOM 1267 O O . ARG A 1 174 ? 0.009 -2.531 -13.678 1.00 86.62 174 ARG A O 1
ATOM 1274 N N . CYS A 1 175 ? -1.964 -3.110 -12.765 1.00 89.56 175 CYS A N 1
ATOM 1275 C CA . CYS A 1 175 ? -1.496 -3.133 -11.387 1.00 89.56 175 CYS A CA 1
ATOM 1276 C C . CYS A 1 175 ? -1.463 -4.573 -10.880 1.00 89.56 175 CYS A C 1
ATOM 1278 O O . CYS A 1 175 ? -2.483 -5.271 -10.882 1.00 89.56 175 CYS A O 1
ATOM 1280 N N . ASP A 1 176 ? -0.298 -4.988 -10.400 1.00 91.88 176 ASP A N 1
ATOM 1281 C CA . ASP A 1 176 ? -0.085 -6.303 -9.811 1.00 91.88 176 ASP A CA 1
ATOM 1282 C C . ASP A 1 176 ? 0.220 -6.160 -8.333 1.00 91.88 176 ASP A C 1
ATOM 1284 O O . ASP A 1 176 ? 0.890 -5.216 -7.900 1.00 91.88 176 ASP A O 1
ATOM 1288 N N . VAL A 1 177 ? -0.330 -7.089 -7.551 1.00 92.19 177 VAL A N 1
ATOM 1289 C CA . VAL A 1 177 ? -0.099 -7.101 -6.111 1.00 92.19 177 VAL A CA 1
ATOM 1290 C C . VAL A 1 177 ? 1.374 -7.389 -5.861 1.00 92.19 177 VAL A C 1
ATOM 1292 O O . VAL A 1 177 ? 1.918 -8.390 -6.330 1.00 92.19 177 VAL A O 1
ATOM 1295 N N . THR A 1 178 ? 2.019 -6.495 -5.127 1.00 91.94 178 THR A N 1
ATOM 1296 C CA . THR A 1 178 ? 3.409 -6.664 -4.713 1.00 91.94 178 THR A CA 1
ATOM 1297 C C . THR A 1 178 ? 3.547 -6.794 -3.218 1.00 91.94 178 THR A C 1
ATOM 1299 O O . THR A 1 178 ? 4.587 -7.239 -2.777 1.00 91.94 178 THR A O 1
ATOM 1302 N N . GLU A 1 179 ? 2.523 -6.459 -2.435 1.00 90.00 179 GLU A N 1
ATOM 1303 C CA . GLU A 1 179 ? 2.546 -6.604 -0.984 1.00 90.00 179 GLU A CA 1
ATOM 1304 C C . GLU A 1 179 ? 1.136 -6.893 -0.455 1.00 90.00 179 GLU A C 1
ATOM 1306 O O . GLU A 1 179 ? 0.141 -6.404 -0.994 1.00 90.00 179 GLU A O 1
ATOM 1311 N N . CYS A 1 180 ? 1.016 -7.691 0.605 1.00 88.50 180 CYS A N 1
ATOM 1312 C CA . CYS A 1 180 ? -0.279 -8.009 1.208 1.00 88.50 180 CYS A CA 1
ATOM 1313 C C . CYS A 1 180 ? -0.154 -8.420 2.682 1.00 88.50 180 CYS A C 1
ATOM 1315 O O . CYS A 1 180 ? 0.838 -9.018 3.098 1.00 88.50 180 CYS A O 1
ATOM 1317 N N . GLY A 1 181 ? -1.175 -8.133 3.499 1.00 85.56 181 GLY A N 1
ATOM 1318 C CA . GLY A 1 181 ? -1.115 -8.466 4.924 1.00 85.56 181 GLY A CA 1
ATOM 1319 C C . GLY A 1 181 ? -2.395 -8.214 5.717 1.00 85.56 181 GLY A C 1
ATOM 1320 O O . GLY A 1 181 ? -3.327 -7.573 5.246 1.00 85.56 181 GLY A O 1
ATOM 1321 N N . VAL A 1 182 ? -2.447 -8.729 6.953 1.00 77.50 182 VAL A N 1
ATOM 1322 C CA . VAL A 1 182 ? -3.608 -8.583 7.861 1.00 77.50 182 VAL A CA 1
ATOM 1323 C C . VAL A 1 182 ? -3.415 -7.597 9.004 1.00 77.50 182 VAL A C 1
ATOM 1325 O O . VAL A 1 182 ? -4.388 -7.364 9.690 1.00 77.50 182 VAL A O 1
ATOM 1328 N N . ALA A 1 183 ? -2.210 -7.112 9.324 1.00 59.47 183 ALA A N 1
ATOM 1329 C CA . ALA A 1 183 ? -2.027 -6.298 10.548 1.00 59.47 183 ALA A CA 1
ATOM 1330 C C . ALA A 1 183 ? -0.670 -5.598 10.695 1.00 59.47 183 ALA A C 1
ATOM 1332 O O . ALA A 1 183 ? -0.481 -4.781 11.592 1.00 59.47 183 ALA A O 1
ATOM 1333 N N . ARG A 1 184 ? 0.334 -5.989 9.906 1.00 62.50 184 ARG A N 1
ATOM 1334 C CA . ARG A 1 184 ? 1.703 -5.505 10.076 1.00 62.50 184 ARG A CA 1
ATOM 1335 C C . ARG A 1 184 ? 2.338 -5.323 8.717 1.00 62.50 184 ARG A C 1
ATOM 1337 O O . ARG A 1 184 ? 2.717 -6.302 8.090 1.00 62.50 184 ARG A O 1
ATOM 1344 N N . CYS A 1 185 ? 2.415 -4.069 8.301 1.00 77.06 185 CYS A N 1
ATOM 1345 C CA . CYS A 1 185 ? 3.368 -3.663 7.288 1.00 77.06 185 CYS A CA 1
ATOM 1346 C C . CYS A 1 185 ? 4.769 -3.840 7.891 1.00 77.06 185 CYS A C 1
ATOM 1348 O O . CYS A 1 185 ? 5.076 -3.297 8.957 1.00 77.06 185 CYS A O 1
ATOM 1350 N N . SER A 1 186 ? 5.561 -4.699 7.263 1.00 77.44 186 SER A N 1
ATOM 1351 C CA . SER A 1 186 ? 6.888 -5.125 7.699 1.00 77.44 186 SER A CA 1
ATOM 1352 C C . SER A 1 186 ? 7.888 -3.972 7.690 1.00 77.44 186 SER A C 1
ATOM 1354 O O . SER A 1 186 ? 8.745 -3.890 8.571 1.00 77.44 186 SER A O 1
ATOM 1356 N N . LEU A 1 187 ? 7.714 -3.047 6.745 1.00 86.44 187 LEU A N 1
ATOM 1357 C CA . LEU A 1 187 ? 8.533 -1.854 6.593 1.00 86.44 187 LEU A CA 1
ATOM 1358 C C . LEU A 1 187 ? 8.042 -0.671 7.425 1.00 86.44 187 LEU A C 1
ATOM 1360 O O . LEU A 1 187 ? 8.723 0.347 7.476 1.00 86.44 187 LEU A O 1
ATOM 1364 N N . CYS A 1 188 ? 6.886 -0.764 8.078 1.00 86.31 188 CYS A N 1
ATOM 1365 C CA . CYS A 1 188 ? 6.273 0.388 8.724 1.00 86.31 188 CYS A CA 1
ATOM 1366 C C . CYS A 1 188 ? 6.893 0.732 10.082 1.00 86.31 188 CYS A C 1
ATOM 1368 O O . CYS A 1 188 ? 7.413 -0.142 10.784 1.00 86.31 188 CYS A O 1
ATOM 1370 N N . PRO A 1 189 ? 6.774 2.003 10.512 1.00 85.62 189 PRO A N 1
ATOM 1371 C CA . PRO A 1 189 ? 7.114 2.389 11.868 1.00 85.62 189 PRO A CA 1
ATOM 1372 C C . PRO A 1 189 ? 6.422 1.493 12.910 1.00 85.62 189 PRO A C 1
ATOM 1374 O O . PRO A 1 189 ? 5.235 1.190 12.758 1.00 85.62 189 PRO A O 1
ATOM 1377 N N . PRO A 1 190 ? 7.086 1.145 14.029 1.00 83.56 190 PRO A N 1
ATOM 1378 C CA . PRO A 1 190 ? 6.492 0.288 15.058 1.00 83.56 190 PRO A CA 1
ATOM 1379 C C . PRO A 1 190 ? 5.152 0.798 15.610 1.00 83.56 190 PRO A C 1
ATOM 1381 O O . PRO A 1 190 ? 4.291 -0.002 15.963 1.00 83.56 190 PRO A O 1
ATOM 1384 N N . TRP A 1 191 ? 4.957 2.119 15.647 1.00 81.62 191 TRP A N 1
ATOM 1385 C CA . TRP A 1 191 ? 3.729 2.743 16.143 1.00 81.62 191 TRP A CA 1
ATOM 1386 C C . TRP A 1 191 ? 2.519 2.525 15.217 1.00 81.62 191 TRP A C 1
ATOM 1388 O O . TRP A 1 191 ? 1.393 2.479 15.707 1.00 81.62 191 TRP A O 1
ATOM 1398 N N . ILE A 1 192 ? 2.727 2.324 13.907 1.00 82.62 192 ILE A N 1
ATOM 1399 C CA . ILE A 1 192 ? 1.648 1.995 12.958 1.00 82.62 192 ILE A CA 1
ATOM 1400 C C . ILE A 1 192 ? 1.046 0.633 13.304 1.00 82.62 192 ILE A C 1
ATOM 1402 O O . ILE A 1 192 ? -0.171 0.471 13.305 1.00 82.62 192 ILE A O 1
ATOM 1406 N N . ALA A 1 193 ? 1.880 -0.3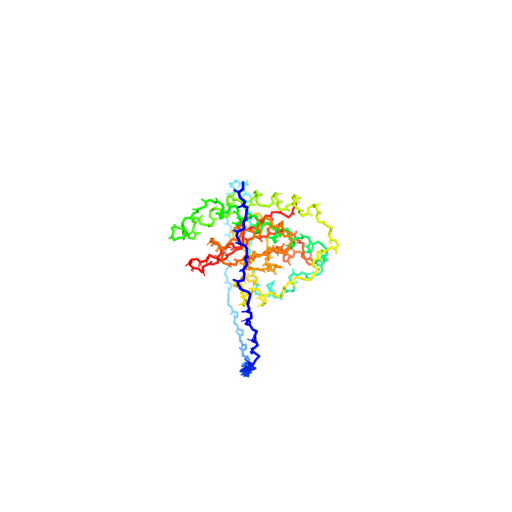40 13.677 1.00 69.94 193 ALA A N 1
ATOM 1407 C CA . ALA A 1 193 ? 1.418 -1.679 14.038 1.00 69.94 193 ALA A CA 1
ATOM 1408 C C . ALA A 1 193 ? 0.553 -1.709 15.314 1.00 69.94 193 ALA A C 1
ATOM 1410 O O . ALA A 1 193 ? -0.220 -2.646 15.499 1.00 69.94 193 ALA A O 1
ATOM 1411 N N . GLU A 1 194 ? 0.678 -0.721 16.206 1.00 72.69 194 GLU A N 1
ATOM 1412 C CA . GLU A 1 194 ? -0.187 -0.591 17.391 1.00 72.69 194 GLU A CA 1
ATOM 1413 C C . GLU A 1 194 ? -1.561 0.003 17.051 1.00 72.69 194 GLU A C 1
ATOM 1415 O O . GLU A 1 194 ? -2.542 -0.249 17.757 1.00 72.69 194 GLU A O 1
ATOM 1420 N N . GLN A 1 195 ? -1.614 0.794 15.978 1.00 75.12 195 GLN A N 1
ATOM 1421 C CA . GLN A 1 195 ? -2.792 1.536 15.535 1.00 75.12 195 GLN A CA 1
ATOM 1422 C C . GLN A 1 195 ? -3.613 0.761 14.510 1.00 75.12 195 GLN A C 1
ATOM 1424 O O . GLN A 1 195 ? -4.832 0.869 14.543 1.00 75.12 195 GLN A O 1
ATOM 1429 N N . LEU A 1 196 ? -2.967 -0.072 13.685 1.00 70.31 196 LEU A N 1
ATOM 1430 C CA . LEU A 1 196 ? -3.604 -1.076 12.830 1.00 70.31 196 LEU A CA 1
ATOM 1431 C C . LEU A 1 196 ? -4.158 -2.222 13.684 1.00 70.31 196 LEU A C 1
ATOM 1433 O O . LEU A 1 196 ? -3.686 -3.359 13.644 1.00 70.31 196 LEU A O 1
ATOM 1437 N N . GLN A 1 197 ? -5.183 -1.930 14.482 1.00 67.81 197 GLN A N 1
ATOM 1438 C CA . GLN A 1 197 ? -5.923 -2.953 15.226 1.00 67.81 197 GLN A CA 1
ATOM 1439 C C . GLN A 1 197 ? -6.932 -3.679 14.331 1.00 67.81 197 GLN A C 1
ATOM 1441 O O . GLN A 1 197 ? -7.745 -4.476 14.818 1.00 67.81 197 GLN A O 1
ATOM 1446 N N . ASN A 1 198 ? -6.841 -3.447 13.015 1.00 67.50 198 ASN A N 1
ATOM 1447 C CA . ASN A 1 198 ? -7.700 -4.001 11.985 1.00 67.50 198 ASN A CA 1
ATOM 1448 C C . ASN A 1 198 ? -9.144 -3.666 12.301 1.00 67.50 198 ASN A C 1
ATOM 1450 O O . ASN A 1 198 ? -10.005 -4.549 12.289 1.00 67.50 198 ASN A O 1
ATOM 1454 N N . ILE A 1 199 ? -9.387 -2.430 12.723 1.00 70.12 199 ILE A N 1
ATOM 1455 C CA . ILE A 1 199 ? -10.727 -1.994 13.060 1.00 70.12 199 ILE A CA 1
ATOM 1456 C C . ILE A 1 199 ? -11.485 -1.899 11.755 1.00 70.12 199 ILE A C 1
ATOM 1458 O O . ILE A 1 199 ? -12.445 -2.631 11.620 1.00 70.12 199 ILE A O 1
ATOM 1462 N N . VAL A 1 200 ? -11.035 -1.114 10.775 1.00 77.94 200 VAL A N 1
ATOM 1463 C CA . VAL A 1 200 ? -11.797 -0.854 9.540 1.00 77.94 200 VAL A CA 1
ATOM 1464 C C . VAL A 1 200 ? -11.423 -1.831 8.420 1.00 77.94 200 VAL A C 1
ATOM 1466 O O . VAL A 1 200 ? -12.298 -2.353 7.719 1.00 77.94 200 VAL A O 1
ATOM 1469 N N . ILE A 1 201 ? -10.132 -2.141 8.290 1.00 79.81 201 ILE A N 1
ATOM 1470 C CA . ILE A 1 201 ? -9.578 -2.960 7.207 1.00 79.81 201 ILE A CA 1
ATOM 1471 C C . ILE A 1 201 ? -9.125 -4.314 7.775 1.00 79.81 201 ILE A C 1
ATOM 1473 O O . ILE A 1 201 ? -8.381 -4.384 8.747 1.00 79.81 201 ILE A O 1
ATOM 1477 N N . LYS A 1 202 ? -9.609 -5.417 7.191 1.00 83.44 202 LYS A N 1
ATOM 1478 C CA . LYS A 1 202 ? -9.254 -6.798 7.578 1.00 83.44 202 LYS A CA 1
ATOM 1479 C C . LYS A 1 202 ? -7.921 -7.234 6.987 1.00 83.44 202 LYS A C 1
ATOM 1481 O O . LYS A 1 202 ? -7.171 -7.958 7.636 1.00 83.44 202 LYS A O 1
ATOM 1486 N N . SER A 1 203 ? -7.687 -6.854 5.743 1.00 86.69 203 SER A N 1
ATOM 1487 C CA . SER A 1 203 ? -6.456 -7.115 5.014 1.00 86.69 203 SER A CA 1
ATOM 1488 C C . SER A 1 203 ? -6.196 -5.974 4.051 1.00 86.69 203 SER A C 1
ATOM 1490 O O . SER A 1 203 ? -7.128 -5.358 3.535 1.00 86.69 203 SER A O 1
ATOM 1492 N N . TRP A 1 204 ? -4.923 -5.686 3.838 1.00 87.06 204 TRP A N 1
ATOM 1493 C CA . TRP A 1 204 ? -4.445 -4.649 2.947 1.00 87.06 204 TRP A CA 1
ATOM 1494 C C . TRP A 1 204 ? -3.669 -5.274 1.788 1.00 87.06 204 TRP A C 1
ATOM 1496 O O . TRP A 1 204 ? -3.126 -6.375 1.915 1.00 87.06 204 TRP A O 1
ATOM 1506 N N . CYS A 1 205 ? -3.641 -4.566 0.665 1.00 90.75 205 CYS A N 1
ATOM 1507 C CA . CYS A 1 205 ? -2.986 -4.983 -0.565 1.00 90.75 205 CYS A CA 1
ATOM 1508 C C . CYS A 1 205 ? -2.262 -3.773 -1.173 1.00 90.75 205 CYS A C 1
ATOM 1510 O O . CYS A 1 205 ? -2.902 -2.764 -1.473 1.00 90.75 205 CYS A O 1
ATOM 1512 N N . GLY A 1 206 ? -0.948 -3.875 -1.341 1.00 92.31 206 GLY A N 1
ATOM 1513 C CA . GLY A 1 206 ? -0.120 -2.919 -2.067 1.00 92.31 206 GLY A CA 1
ATOM 1514 C C . GLY A 1 206 ? 0.100 -3.387 -3.502 1.00 92.31 206 GLY A C 1
ATOM 1515 O O . GLY A 1 206 ? 0.327 -4.574 -3.743 1.00 92.31 206 GLY A O 1
ATOM 1516 N N . TYR A 1 207 ? 0.026 -2.457 -4.449 1.00 93.06 207 TYR A N 1
ATOM 1517 C CA . TYR A 1 207 ? 0.213 -2.735 -5.870 1.00 93.06 207 TYR A CA 1
ATOM 1518 C C . TYR A 1 207 ? 1.284 -1.840 -6.466 1.00 93.06 207 TYR A C 1
ATOM 1520 O O . TYR A 1 207 ? 1.387 -0.660 -6.118 1.00 93.06 207 TYR A O 1
ATOM 1528 N N . VAL A 1 208 ? 1.999 -2.382 -7.444 1.00 93.19 208 VAL A N 1
ATOM 1529 C CA . VAL A 1 208 ? 2.810 -1.606 -8.382 1.00 93.19 208 VAL A CA 1
ATOM 1530 C C . VAL A 1 208 ? 2.140 -1.682 -9.743 1.00 93.19 208 VAL A C 1
ATOM 1532 O O . VAL A 1 208 ? 1.756 -2.760 -10.194 1.00 93.19 208 VAL A O 1
ATOM 1535 N N . CYS A 1 209 ? 1.977 -0.527 -10.381 1.00 90.94 209 CYS A N 1
ATOM 1536 C CA . CYS A 1 209 ? 1.356 -0.421 -11.689 1.00 90.94 209 CYS A CA 1
ATOM 1537 C C . CYS A 1 209 ? 2.416 -0.149 -12.755 1.00 90.94 209 CYS A C 1
ATOM 1539 O O . CYS A 1 209 ? 3.159 0.835 -12.661 1.00 90.94 209 CYS A O 1
ATOM 1541 N N . THR A 1 210 ? 2.463 -0.992 -13.781 1.00 88.62 210 THR A N 1
ATOM 1542 C CA . THR A 1 210 ? 3.379 -0.877 -14.919 1.00 88.62 210 THR A CA 1
ATOM 1543 C C . THR A 1 210 ? 2.618 -0.541 -16.200 1.00 88.62 210 THR A C 1
ATOM 1545 O O . THR A 1 210 ? 1.450 -0.900 -16.374 1.00 88.62 210 THR A O 1
ATOM 1548 N N . GLN A 1 211 ? 3.264 0.196 -17.107 1.00 84.94 211 GLN A N 1
ATOM 1549 C CA . GLN A 1 211 ? 2.780 0.327 -18.482 1.00 84.94 211 GLN A CA 1
ATOM 1550 C C . GLN A 1 211 ? 2.814 -1.036 -19.160 1.00 84.94 211 GLN A C 1
ATOM 1552 O O . GLN A 1 211 ? 3.841 -1.708 -19.139 1.00 84.94 211 GLN A O 1
ATOM 1557 N N . VAL A 1 212 ? 1.715 -1.400 -19.816 1.00 76.75 212 VAL A N 1
ATOM 1558 C CA . VAL A 1 212 ? 1.620 -2.671 -20.549 1.00 76.75 212 VAL A CA 1
ATOM 1559 C C . VAL A 1 212 ? 2.523 -2.652 -21.785 1.00 76.75 212 VAL A C 1
ATOM 1561 O O . VAL A 1 212 ? 3.105 -3.667 -22.153 1.00 76.75 212 VAL A O 1
ATOM 1564 N N . ARG A 1 213 ? 2.680 -1.485 -22.429 1.00 72.38 213 ARG A N 1
ATOM 1565 C CA . ARG A 1 213 ? 3.587 -1.280 -23.567 1.00 72.38 213 ARG A CA 1
ATOM 1566 C C . ARG A 1 213 ? 4.193 0.125 -23.547 1.00 72.38 213 ARG A C 1
ATOM 1568 O O . ARG A 1 213 ? 3.478 1.071 -23.215 1.00 72.38 213 ARG A O 1
ATOM 1575 N N . PRO A 1 214 ? 5.454 0.292 -23.990 1.00 67.88 214 PRO A N 1
ATOM 1576 C CA . PRO A 1 214 ? 6.389 -0.738 -24.473 1.00 67.88 214 PRO A CA 1
ATOM 1577 C C . PRO A 1 214 ? 7.015 -1.579 -23.342 1.00 67.88 214 PRO A C 1
ATOM 1579 O O . PRO A 1 214 ? 7.093 -1.118 -22.211 1.00 67.88 214 PRO A O 1
ATOM 1582 N N . THR A 1 215 ? 7.490 -2.788 -23.664 1.00 64.62 215 THR A N 1
ATOM 1583 C CA . THR A 1 215 ? 8.251 -3.663 -22.748 1.00 64.62 215 THR A CA 1
ATOM 1584 C C . THR A 1 215 ? 9.749 -3.304 -22.793 1.00 64.62 215 THR A C 1
ATOM 1586 O O . THR A 1 215 ? 10.283 -3.134 -23.896 1.00 64.62 215 THR A O 1
ATOM 1589 N N . PRO A 1 216 ? 10.464 -3.202 -21.654 1.00 66.56 216 PRO A N 1
ATOM 1590 C CA . PRO A 1 216 ? 9.986 -3.433 -20.290 1.00 66.56 216 PRO A CA 1
ATOM 1591 C C . PRO A 1 216 ? 9.012 -2.361 -19.804 1.00 66.56 216 PRO A C 1
ATOM 1593 O O . PRO A 1 216 ? 9.207 -1.169 -20.051 1.00 66.56 216 PRO A O 1
ATOM 1596 N N . GLY A 1 217 ? 7.973 -2.815 -19.101 1.00 73.38 217 GLY A N 1
ATOM 1597 C CA . GLY A 1 217 ? 6.942 -1.947 -18.553 1.00 73.38 217 GLY A CA 1
ATOM 1598 C C . GLY A 1 217 ? 7.536 -0.985 -17.529 1.00 73.38 217 GLY A C 1
ATOM 1599 O O . GLY A 1 217 ? 8.167 -1.393 -16.551 1.00 73.38 217 GLY A O 1
ATOM 1600 N N . LYS A 1 218 ? 7.342 0.315 -17.756 1.00 85.94 218 LYS A N 1
ATOM 1601 C CA . LYS A 1 218 ? 7.754 1.358 -16.814 1.00 85.94 218 LYS A CA 1
ATOM 1602 C C . LYS A 1 218 ? 6.780 1.408 -15.641 1.00 85.94 218 LYS A C 1
ATOM 1604 O O . LYS A 1 218 ? 5.570 1.407 -15.866 1.00 85.94 218 LYS A O 1
ATOM 1609 N N . ILE A 1 219 ? 7.287 1.543 -14.416 1.00 89.50 219 ILE A N 1
ATOM 1610 C CA . ILE A 1 219 ? 6.447 1.826 -13.248 1.00 89.50 219 ILE A CA 1
ATOM 1611 C C . ILE A 1 219 ? 5.815 3.216 -13.413 1.00 89.50 219 ILE A C 1
ATOM 1613 O O . ILE A 1 219 ? 6.504 4.224 -13.593 1.00 89.50 219 ILE A O 1
ATOM 1617 N N . VAL A 1 220 ? 4.484 3.262 -13.382 1.00 88.94 220 VAL A N 1
ATOM 1618 C CA . VAL A 1 220 ? 3.685 4.481 -13.594 1.00 88.94 220 VAL A CA 1
ATOM 1619 C C . VAL A 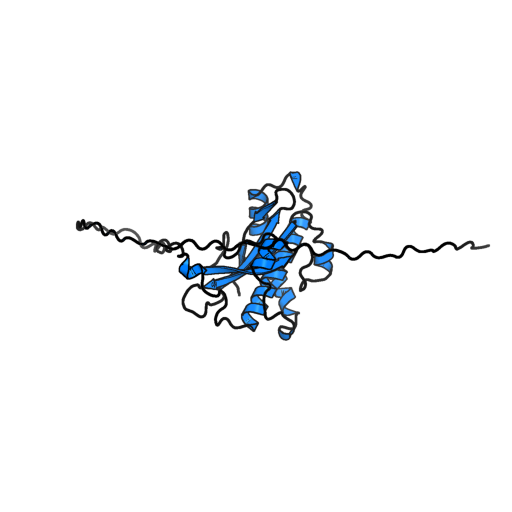1 220 ? 2.828 4.879 -12.416 1.00 88.94 220 VAL A C 1
ATOM 1621 O O . VAL A 1 220 ? 2.311 5.991 -12.424 1.00 88.94 220 VAL A O 1
ATOM 1624 N N . ALA A 1 221 ? 2.669 3.998 -11.434 1.00 91.12 221 ALA A N 1
ATOM 1625 C CA . ALA A 1 221 ? 2.019 4.293 -10.170 1.00 91.12 221 ALA A CA 1
ATOM 1626 C C . ALA A 1 221 ? 2.327 3.192 -9.151 1.00 91.12 221 ALA A C 1
ATOM 1628 O O . ALA A 1 221 ? 2.723 2.079 -9.504 1.00 91.12 221 ALA A O 1
ATOM 1629 N N . TYR A 1 222 ? 2.080 3.497 -7.886 1.00 91.50 222 TYR A N 1
ATOM 1630 C CA . TYR A 1 222 ? 1.819 2.495 -6.859 1.00 91.50 222 TYR A CA 1
ATOM 1631 C C . TYR A 1 222 ? 0.417 2.725 -6.306 1.00 91.50 222 TYR A C 1
ATOM 1633 O O . TYR A 1 222 ? -0.140 3.818 -6.439 1.00 91.50 222 TYR A O 1
ATOM 1641 N N . ALA A 1 223 ? -0.179 1.700 -5.710 1.00 91.31 223 ALA A N 1
ATOM 1642 C CA . ALA A 1 223 ? -1.560 1.788 -5.276 1.00 91.31 223 ALA A CA 1
ATOM 1643 C C . ALA A 1 223 ? -1.835 1.038 -3.977 1.00 91.31 223 ALA A C 1
ATOM 1645 O O . ALA A 1 223 ? -1.172 0.054 -3.647 1.00 91.31 223 ALA A O 1
ATOM 1646 N N . ALA A 1 224 ? -2.846 1.522 -3.264 1.00 91.19 224 ALA A N 1
ATOM 1647 C CA . ALA A 1 224 ? -3.329 0.960 -2.016 1.00 91.19 224 ALA A CA 1
ATOM 1648 C C . ALA A 1 224 ? -4.739 0.404 -2.208 1.00 91.19 224 ALA A C 1
ATOM 1650 O O . ALA A 1 224 ? -5.622 1.070 -2.755 1.00 91.19 224 ALA A O 1
ATOM 1651 N N . ALA A 1 225 ? -4.964 -0.808 -1.722 1.00 90.56 225 ALA A N 1
ATOM 1652 C CA . ALA A 1 225 ? -6.280 -1.416 -1.637 1.00 90.56 225 ALA A CA 1
ATOM 1653 C C . ALA A 1 225 ? -6.447 -2.114 -0.286 1.00 90.56 225 ALA A C 1
ATOM 1655 O O . ALA A 1 225 ? -5.486 -2.370 0.446 1.00 90.56 225 ALA A O 1
ATOM 1656 N N . GLY A 1 226 ? -7.680 -2.468 0.043 1.00 88.69 226 GLY A N 1
ATOM 1657 C CA . GLY A 1 226 ? -7.957 -3.229 1.248 1.00 88.69 226 GLY A CA 1
ATOM 1658 C C . GLY A 1 226 ? -9.319 -3.886 1.219 1.00 88.69 226 GLY A C 1
ATOM 1659 O O . GLY A 1 226 ? -10.162 -3.592 0.377 1.00 88.69 226 GLY A O 1
ATOM 1660 N N . ILE A 1 227 ? -9.536 -4.798 2.155 1.00 87.50 227 ILE A N 1
ATOM 1661 C CA . ILE A 1 227 ? -10.808 -5.493 2.314 1.00 87.50 227 ILE A CA 1
ATOM 1662 C C . ILE A 1 227 ? -11.442 -5.062 3.621 1.00 87.50 227 ILE A C 1
ATOM 1664 O O . ILE A 1 227 ? -10.835 -5.159 4.691 1.00 87.50 227 ILE A O 1
ATOM 1668 N N . SER A 1 228 ? -12.686 -4.600 3.536 1.00 83.25 228 SER A N 1
ATOM 1669 C CA . SER A 1 228 ? -13.456 -4.167 4.700 1.00 83.25 228 SER A CA 1
ATOM 1670 C C . SER A 1 228 ? -13.645 -5.325 5.676 1.00 83.25 228 SER A C 1
ATOM 1672 O O . SER A 1 228 ? -14.105 -6.409 5.298 1.00 83.25 228 SER A O 1
ATOM 1674 N N . ARG A 1 229 ? -13.363 -5.100 6.964 1.00 81.50 229 ARG A N 1
ATOM 1675 C CA . ARG A 1 229 ? -13.547 -6.135 7.991 1.00 81.50 229 ARG A CA 1
ATOM 1676 C C . ARG A 1 229 ? -15.005 -6.510 8.247 1.00 81.50 229 ARG A C 1
ATOM 1678 O O . ARG A 1 229 ? -15.269 -7.632 8.672 1.00 81.50 229 ARG A O 1
ATOM 1685 N N . PHE A 1 230 ? -15.948 -5.616 7.964 1.00 77.19 230 PHE A N 1
ATOM 1686 C CA . PHE A 1 230 ? -17.359 -5.781 8.350 1.00 77.19 230 PHE A CA 1
ATOM 1687 C C . PHE A 1 230 ? -18.197 -6.415 7.265 1.00 77.19 230 PHE A C 1
ATOM 1689 O O . PHE A 1 230 ? -19.099 -7.201 7.544 1.00 77.19 230 PHE A O 1
ATOM 1696 N N . ARG A 1 231 ? -17.915 -6.036 6.022 1.00 78.62 231 ARG A N 1
ATOM 1697 C CA . ARG A 1 231 ? -18.718 -6.425 4.865 1.00 78.62 231 ARG A CA 1
ATOM 1698 C C . ARG A 1 231 ? -17.952 -7.319 3.894 1.00 78.62 231 ARG A C 1
ATOM 1700 O O . ARG A 1 231 ? -18.581 -7.903 3.022 1.00 78.62 231 ARG A O 1
ATOM 1707 N N . ASN A 1 232 ? -16.636 -7.472 4.082 1.00 82.81 232 ASN A N 1
ATOM 1708 C CA . ASN A 1 232 ? -15.770 -8.346 3.288 1.00 82.81 232 ASN A CA 1
ATOM 1709 C C . ASN A 1 232 ? -15.814 -8.041 1.776 1.00 82.81 232 ASN A C 1
ATOM 1711 O O . ASN A 1 232 ? -15.652 -8.950 0.965 1.00 82.81 232 ASN A O 1
ATOM 1715 N N . TYR A 1 233 ? -16.042 -6.774 1.410 1.00 84.00 233 TYR A N 1
ATOM 1716 C CA . TYR A 1 233 ? -15.856 -6.273 0.047 1.00 84.00 233 TYR A CA 1
ATOM 1717 C C . TYR A 1 233 ? -14.441 -5.702 -0.118 1.00 84.00 233 TYR A C 1
ATOM 1719 O O . TYR A 1 233 ? -13.824 -5.260 0.858 1.00 84.00 233 TYR A O 1
ATOM 1727 N N . TYR A 1 234 ? -13.944 -5.738 -1.351 1.00 85.12 234 TYR A N 1
ATOM 1728 C CA . TYR A 1 234 ? -12.650 -5.197 -1.760 1.00 85.12 234 TYR A CA 1
ATOM 1729 C C . TYR A 1 234 ? -12.786 -3.715 -2.141 1.00 85.12 234 TYR A C 1
ATOM 1731 O O . TYR A 1 234 ? -13.774 -3.331 -2.759 1.00 85.12 234 TYR A O 1
ATOM 1739 N N . LEU A 1 235 ? -11.802 -2.893 -1.779 1.00 86.56 235 LEU A N 1
ATOM 1740 C CA . LEU A 1 235 ? -11.746 -1.456 -2.045 1.00 86.56 235 LEU A CA 1
ATOM 1741 C C . LEU A 1 235 ? -10.432 -1.072 -2.703 1.00 86.56 235 LEU A C 1
ATOM 1743 O O . LEU A 1 235 ? -9.376 -1.329 -2.128 1.00 86.56 235 LEU A O 1
ATOM 1747 N N . GLY A 1 236 ? -10.511 -0.363 -3.826 1.00 84.44 236 GLY A N 1
ATOM 1748 C CA . GLY A 1 236 ? -9.353 0.109 -4.582 1.00 84.44 236 GLY A CA 1
ATOM 1749 C C . GLY A 1 236 ? -9.099 -0.739 -5.837 1.00 84.44 236 GLY A C 1
ATOM 1750 O O . GLY A 1 236 ? -10.051 -1.311 -6.366 1.00 84.44 236 GLY A O 1
ATOM 1751 N N . PRO A 1 237 ? -7.851 -0.803 -6.331 1.00 89.12 237 PRO A N 1
ATOM 1752 C CA . PRO A 1 237 ? -6.702 -0.044 -5.850 1.00 89.12 237 PRO A CA 1
ATOM 1753 C C . PRO A 1 237 ? -6.842 1.452 -6.168 1.00 89.12 237 PRO A C 1
ATOM 1755 O O . PRO A 1 237 ? -7.296 1.842 -7.246 1.00 89.12 237 PRO A O 1
ATOM 1758 N N . ILE A 1 238 ? -6.463 2.291 -5.206 1.00 89.44 238 ILE A N 1
ATOM 1759 C CA . ILE A 1 238 ? -6.350 3.743 -5.375 1.00 89.44 238 ILE A CA 1
ATOM 1760 C C . ILE A 1 238 ? -4.889 4.055 -5.636 1.00 89.44 238 ILE A C 1
ATOM 1762 O O . ILE A 1 238 ? -4.037 3.725 -4.811 1.00 89.44 238 ILE A O 1
ATOM 1766 N N . CYS A 1 239 ? -4.601 4.667 -6.775 1.00 89.94 239 CYS A N 1
ATOM 1767 C CA . CYS A 1 239 ? -3.245 4.882 -7.245 1.00 89.94 239 CYS A CA 1
ATOM 1768 C C . CYS A 1 239 ? -2.736 6.278 -6.944 1.00 89.94 239 CYS A C 1
ATOM 1770 O O . CYS A 1 239 ? -3.470 7.270 -6.955 1.00 89.94 239 CYS A O 1
ATOM 1772 N N . VAL A 1 240 ? -1.426 6.336 -6.760 1.00 87.94 240 VAL A N 1
ATOM 1773 C CA . VAL A 1 240 ? -0.646 7.554 -6.626 1.00 87.94 240 VAL A CA 1
ATOM 1774 C C . VAL A 1 240 ? 0.491 7.507 -7.634 1.00 87.94 240 VAL A C 1
ATOM 1776 O O . VAL A 1 240 ? 1.064 6.448 -7.908 1.00 87.94 240 VAL A O 1
ATOM 1779 N N . ALA A 1 241 ? 0.789 8.673 -8.208 1.00 83.12 241 ALA A N 1
ATOM 1780 C CA . ALA A 1 241 ? 1.923 8.832 -9.100 1.00 83.12 241 ALA A CA 1
ATOM 1781 C C . ALA A 1 241 ? 3.220 8.422 -8.377 1.00 83.12 241 ALA A C 1
ATOM 1783 O O . ALA A 1 241 ? 3.351 8.610 -7.167 1.00 83.12 241 ALA A O 1
ATOM 1784 N N . PRO A 1 242 ? 4.189 7.841 -9.087 1.00 73.12 242 PRO A N 1
ATOM 1785 C CA . PRO A 1 242 ? 5.253 7.110 -8.432 1.00 73.12 242 PRO A CA 1
ATOM 1786 C C . PRO A 1 242 ? 6.339 8.059 -7.872 1.00 73.12 242 PRO A C 1
ATOM 1788 O O . PRO A 1 242 ? 7.041 7.677 -6.925 1.00 73.12 242 PRO A O 1
ATOM 1791 N N . TRP A 1 243 ? 6.432 9.287 -8.412 1.00 67.56 243 TRP A N 1
ATOM 1792 C CA . TRP A 1 243 ? 7.312 10.399 -8.015 1.00 67.56 243 TRP A CA 1
ATOM 1793 C C . TRP A 1 243 ? 7.019 11.665 -8.841 1.00 67.56 243 TRP A C 1
ATOM 1795 O O . TRP A 1 243 ? 6.534 11.527 -9.992 1.00 67.56 243 TRP A O 1
#

pLDDT: mean 71.93, std 21.76, range [28.2, 94.81]

Radius of gyration: 24.82 Å; chains: 1; bounding box: 42×58×108 Å

Organism: Sorangium cellulosum (NCBI:txid56)

Sequence (243 aa):
MSRGIVSRFAAFGLAVAWASLSVPGCTIRFVPGTGEDAEEGTVGGEDGDPAGGDATFGEPEKPMTEEELADEPFEGTDPQELALASAKAEVTTAFLAVMIESLGLDPATVDEAALAELMQQYMPTAAEEAEKWIATIDPSTLALVPPSPQECDRNFGCLTPILCAYGFAPGNHRCDVTECGVARCSLCPPWIAEQLQNIVIKSWCGYVCTQVRPTPGKIVAYAAAGISRFRNYYLGPICVAPW

Secondary structure (DSSP, 8-state):
-----------------------PPPPPPP------------------------------PPPPPTTTTTS-TTTT--HHHHHHHHHHHHHHHHHHHHHHHHT---TTT--HHHHHHHHHHHHHHHHHHHHHHHTTS-GGGS-SSPPPHHHHHHHH----SB--SEE---SSEEEEEEEEESS--TTS-HHHHHH--SSSEEEEEEEEEEESSSSSPPEEEEEEEEEETTT--EEEEEEE---

Foldseek 3Di:
DDDDDDDDDDDDDDDDDDDDDDDDDDDDDDDDDDDDDDDDDDDDDDDDDDDDDPPCPDDPADPDDPVLQVDDQQFPPDLLLVLLLLQLLLQLQLLLLLVVLVVVDPLVPDDQVNSLVSSQVCSVVSSVVSVVLSVVDDSVPTDSQFDDLVCQCVPFNDDPFDDFPADDQPGAKTKGWRDKDQQDSPSYDPVSSVSSPVNFFRMKTKIFIFHSPDPVTDGQWIFIKTAGPPPRDIHGRHTDGSD